Protein AF-A0A3D4PH07-F1 (afdb_monomer_lite)

Secondary structure (DSSP, 8-state):
-----------------------GGGGG--S--HHHHHHHHHHHHHHHHHH--TTS--S-TT-HHHHHHHHHHHHHTT--TTSHHHHHHHHHHHTTB-TTS-BS-TT-S-HHHHHHHHHHHHHHH-SSSTTHHHHHHHHHHHHTTSSSGGGT--TTSTTTT-B--SSSS--BHHHHHHHHHHHHHTT--TTSHHHHHHHHHHHTTS-PPP-

Sequence (211 aa):
MKTMFLCAMSLALASSLNFQSVSAADKYRVGPDADQIKSTRQAGIDYLIKSQNADGSWSNPKILGISALVTTSLLENGLSPENPTVDKALNYLTQFKQDNGGIYHPDTKHRNYETSIILMCLVEANRDGKYDELIAKAQKFLKGLQWDEDEGLKEDDPAYGGAGYGSHSRPDLSNTQFMLEALQKSGLSVDDPAFQKAITFVSRTQNLDSE

Foldseek 3Di:
DDDDDDDDDDDDDPPPDPPPPPDPVVVDPDDDDPVVVVVVLVVVLVCLLVQADPQLAHDDLQFLLRLLVSLQSNLVVPDACPPPSNVSSLVSQVVQQDPQLFGHRPPDLQRLSNRLSNLLSCLSRCPPVPCVVSNVSSLVSNLVQFADVVVVDDLPDLQWLFGDSSNPDGGDDVSRVSSVVSNVSSPNDCPPVSNVRNVSNVVSVPPDDDD

pLDDT: mean 89.21, std 16.61, range [37.88, 98.88]

Radius of gyration: 29.77 Å; chains: 1; bounding box: 51×51×126 Å

Structure (mmCIF, N/CA/C/O backbone):
data_AF-A0A3D4PH07-F1
#
_entry.id   AF-A0A3D4PH07-F1
#
loop_
_atom_site.group_PDB
_atom_site.id
_atom_site.type_symbol
_atom_site.label_atom_id
_atom_site.label_alt_id
_atom_site.label_comp_id
_atom_site.label_asym_id
_atom_site.label_entity_id
_atom_site.label_seq_id
_atom_site.pdbx_PDB_ins_code
_atom_site.Cartn_x
_atom_site.Cartn_y
_atom_site.Cartn_z
_atom_site.occupancy
_atom_site.B_iso_or_equiv
_atom_site.auth_seq_id
_atom_site.auth_comp_id
_atom_site.auth_asym_id
_atom_site.auth_atom_id
_atom_site.pdbx_PDB_model_num
ATOM 1 N N . MET A 1 1 ? 10.916 -35.400 102.279 1.00 37.88 1 MET A N 1
ATOM 2 C CA . MET A 1 1 ? 12.312 -35.366 101.790 1.00 37.88 1 MET A CA 1
ATOM 3 C C . MET A 1 1 ? 12.251 -35.259 100.271 1.00 37.88 1 MET A C 1
ATOM 5 O O . MET A 1 1 ? 11.663 -36.158 99.703 1.00 37.88 1 MET A O 1
ATOM 9 N N . LYS A 1 2 ? 12.742 -34.143 99.696 1.00 43.66 2 LYS A N 1
ATOM 10 C CA . LYS A 1 2 ? 13.204 -33.895 98.302 1.00 43.66 2 LYS A CA 1
ATOM 11 C C . LYS A 1 2 ? 12.392 -34.572 97.162 1.00 43.66 2 LYS A C 1
ATOM 13 O O . LYS A 1 2 ? 12.280 -35.783 97.112 1.00 43.66 2 LYS A O 1
ATOM 18 N N . THR A 1 3 ? 11.895 -33.887 96.132 1.00 41.19 3 THR A N 1
ATOM 19 C CA . THR A 1 3 ? 12.701 -33.171 95.124 1.00 41.19 3 THR A CA 1
ATOM 20 C C . THR A 1 3 ? 11.759 -32.440 94.150 1.00 41.19 3 THR A C 1
ATOM 22 O O . THR A 1 3 ? 10.731 -32.988 93.762 1.00 41.19 3 THR A O 1
ATOM 25 N N . MET A 1 4 ? 12.129 -31.214 93.766 1.00 47.16 4 MET A N 1
ATOM 26 C CA . MET A 1 4 ? 11.591 -30.447 92.634 1.00 47.16 4 MET A CA 1
ATOM 27 C C . MET A 1 4 ? 11.674 -31.232 91.317 1.00 47.16 4 MET A C 1
ATOM 29 O O 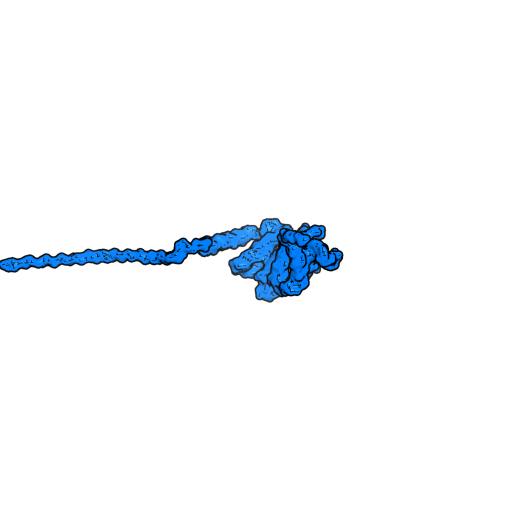. MET A 1 4 ? 12.707 -31.836 91.049 1.00 47.16 4 MET A O 1
ATOM 33 N N . PHE A 1 5 ? 10.678 -31.086 90.443 1.00 43.47 5 PHE A N 1
ATOM 34 C CA . PHE A 1 5 ? 10.895 -31.153 88.995 1.00 43.47 5 PHE A CA 1
ATOM 35 C C . PHE A 1 5 ? 10.138 -30.010 88.315 1.00 43.47 5 PHE A C 1
ATOM 37 O O . PHE A 1 5 ? 8.916 -30.013 88.202 1.00 43.47 5 PHE A O 1
ATOM 44 N N . LEU A 1 6 ? 10.911 -29.003 87.908 1.00 44.88 6 LEU A N 1
ATOM 45 C CA . LEU A 1 6 ? 10.525 -27.958 86.969 1.00 44.88 6 LEU A CA 1
ATOM 46 C C . LEU A 1 6 ? 10.527 -28.596 85.572 1.00 44.88 6 LEU A C 1
ATOM 48 O O . LEU A 1 6 ? 11.572 -29.061 85.122 1.00 44.88 6 LEU A O 1
ATOM 52 N N . CYS A 1 7 ? 9.387 -28.626 84.885 1.00 41.09 7 CYS A N 1
ATOM 53 C CA . CYS A 1 7 ? 9.333 -28.970 83.466 1.00 41.09 7 CYS A CA 1
ATOM 54 C C . CYS A 1 7 ? 9.164 -27.662 82.686 1.00 41.09 7 CYS A C 1
ATOM 56 O O . CYS A 1 7 ? 8.088 -27.069 82.671 1.00 41.09 7 CYS A O 1
ATOM 58 N N . ALA A 1 8 ? 10.265 -27.159 82.126 1.00 44.16 8 ALA A N 1
ATOM 59 C CA . ALA A 1 8 ? 10.263 -25.985 81.267 1.00 44.16 8 ALA A CA 1
ATOM 60 C C . ALA A 1 8 ? 9.665 -26.367 79.906 1.00 44.16 8 ALA A C 1
ATOM 62 O O . ALA A 1 8 ? 10.217 -27.195 79.186 1.00 44.16 8 ALA A O 1
ATOM 63 N N . MET A 1 9 ? 8.522 -25.774 79.571 1.00 45.09 9 MET A N 1
ATOM 64 C CA . MET A 1 9 ? 7.864 -25.941 78.280 1.00 45.09 9 MET A CA 1
ATOM 65 C C . MET A 1 9 ? 8.401 -24.861 77.333 1.00 45.09 9 MET A C 1
ATOM 67 O O . MET A 1 9 ? 7.987 -23.705 77.384 1.00 45.09 9 MET A O 1
ATOM 71 N N . SER A 1 10 ? 9.390 -25.217 76.516 1.00 46.03 10 SER A N 1
ATOM 72 C CA . SER A 1 10 ? 9.969 -24.337 75.500 1.00 46.03 10 SER A CA 1
ATOM 73 C C . SER A 1 10 ? 8.979 -24.181 74.341 1.00 46.03 10 SER A C 1
ATOM 75 O O . SER A 1 10 ? 8.780 -25.109 73.559 1.00 46.03 10 SER A O 1
ATOM 77 N N . LEU A 1 11 ? 8.348 -23.012 74.219 1.00 45.56 11 LEU A N 1
ATOM 78 C CA . LEU A 1 11 ? 7.569 -22.640 73.037 1.00 45.56 11 LEU A CA 1
ATOM 79 C C . LEU A 1 11 ? 8.550 -22.265 71.912 1.00 45.56 11 LEU A C 1
ATOM 81 O O . LEU A 1 11 ? 9.132 -21.182 71.922 1.00 45.56 11 LEU A O 1
ATOM 85 N N . ALA A 1 12 ? 8.774 -23.167 70.958 1.00 49.16 12 ALA A N 1
ATOM 86 C CA . ALA A 1 12 ? 9.527 -22.852 69.749 1.00 49.16 12 ALA A CA 1
ATOM 87 C C . ALA A 1 12 ? 8.607 -22.109 68.765 1.00 49.16 12 ALA A C 1
ATOM 89 O O . ALA A 1 12 ? 7.722 -22.705 68.153 1.00 49.16 12 ALA A O 1
ATOM 90 N N . LEU A 1 13 ? 8.804 -20.794 68.630 1.00 49.44 13 LEU A N 1
ATOM 91 C CA . LEU A 1 13 ? 8.206 -19.989 67.567 1.00 49.44 13 LEU A CA 1
ATOM 92 C C . LEU A 1 13 ? 8.859 -20.400 66.236 1.00 49.44 13 LEU A C 1
ATOM 94 O O . LEU A 1 13 ? 9.990 -20.012 65.949 1.00 49.44 13 LEU A O 1
ATOM 98 N N . ALA A 1 14 ? 8.172 -21.211 65.434 1.00 49.94 14 ALA A N 1
ATOM 99 C CA . ALA A 1 14 ? 8.593 -21.497 64.068 1.00 49.94 14 ALA A CA 1
ATOM 100 C C . ALA A 1 14 ? 8.238 -20.293 63.183 1.00 49.94 14 ALA A C 1
ATOM 102 O O . ALA A 1 14 ? 7.126 -20.174 62.673 1.00 49.94 14 ALA A O 1
ATOM 103 N N . SER A 1 15 ? 9.180 -19.367 63.026 1.00 52.34 15 SER A N 1
ATOM 104 C CA . SER A 1 15 ? 9.137 -18.345 61.986 1.00 52.34 15 SER A CA 1
ATOM 105 C C . SER A 1 15 ? 9.280 -19.030 60.626 1.00 52.34 15 SER A C 1
ATOM 107 O O . SER A 1 15 ? 10.374 -19.396 60.200 1.00 52.34 15 SER A O 1
ATOM 109 N N . SER A 1 16 ? 8.157 -19.232 59.938 1.00 52.09 16 SER A N 1
ATOM 110 C CA . SER A 1 16 ? 8.137 -19.681 58.549 1.00 52.09 16 SER A CA 1
ATOM 111 C C . SER A 1 16 ? 8.736 -18.589 57.661 1.00 52.09 16 SER A C 1
ATOM 113 O O . SER A 1 16 ? 8.051 -17.656 57.237 1.00 52.09 16 SER A O 1
ATOM 115 N N . LEU A 1 17 ? 10.040 -18.689 57.410 1.00 50.78 17 LEU A N 1
ATOM 116 C CA . LEU A 1 17 ? 10.724 -17.971 56.343 1.00 50.78 17 LEU A CA 1
ATOM 117 C C . LEU A 1 17 ? 10.111 -18.417 55.012 1.00 50.78 17 LEU A C 1
ATOM 119 O O . LEU A 1 17 ? 10.411 -19.498 54.509 1.00 50.78 17 LEU A O 1
ATOM 123 N N . ASN A 1 18 ? 9.241 -17.578 54.449 1.00 51.50 18 ASN A N 1
ATOM 124 C CA . ASN A 1 18 ? 8.835 -17.678 53.054 1.00 51.50 18 ASN A CA 1
ATOM 125 C C . ASN A 1 18 ? 10.058 -17.373 52.184 1.00 51.50 18 ASN A C 1
ATOM 127 O O . ASN A 1 18 ? 10.310 -16.225 51.821 1.00 51.50 18 ASN A O 1
ATOM 131 N N . PHE A 1 19 ? 10.834 -18.406 51.864 1.00 52.69 19 PHE A N 1
ATOM 132 C CA . PHE A 1 19 ? 11.774 -18.345 50.757 1.00 52.69 19 PHE A CA 1
ATOM 133 C C . PHE A 1 19 ? 10.954 -18.269 49.470 1.00 52.69 19 PHE A C 1
ATOM 135 O O . PHE A 1 19 ? 10.533 -19.286 48.923 1.00 52.69 19 PHE A O 1
ATOM 142 N N . GLN A 1 20 ? 10.708 -17.049 48.989 1.00 54.25 20 GLN A N 1
ATOM 143 C CA . GLN A 1 20 ? 10.378 -16.860 47.585 1.00 54.25 20 GLN A CA 1
ATOM 144 C C . GLN A 1 20 ? 11.586 -17.348 46.788 1.00 54.25 20 GLN A C 1
ATOM 146 O O . GLN A 1 20 ? 12.653 -16.734 46.799 1.00 54.25 20 GLN A O 1
ATOM 151 N N . SER A 1 21 ? 11.437 -18.503 46.149 1.00 54.97 21 SER A N 1
ATOM 152 C CA . SER A 1 21 ? 12.388 -18.997 45.169 1.00 54.97 21 SER A CA 1
ATOM 153 C C . SER A 1 21 ? 12.397 -18.022 43.996 1.00 54.97 21 SER A C 1
ATOM 155 O O . SER A 1 21 ? 11.565 -18.124 43.096 1.00 54.97 21 SER A O 1
ATOM 157 N N . VAL A 1 22 ? 13.318 -17.059 44.020 1.00 53.75 22 VAL A N 1
ATOM 158 C CA . VAL A 1 22 ? 13.700 -16.314 42.821 1.00 53.75 22 VAL A CA 1
ATOM 159 C C . VAL A 1 22 ? 14.267 -17.350 41.862 1.00 53.75 22 VAL A C 1
ATOM 161 O O . VAL A 1 22 ? 15.339 -17.915 42.097 1.00 53.75 22 VAL A O 1
ATOM 164 N N . SER A 1 23 ? 13.496 -17.672 40.828 1.00 59.94 23 SER A N 1
ATOM 165 C CA . SER A 1 23 ? 13.949 -18.550 39.761 1.00 59.94 23 SER A CA 1
ATOM 166 C C . SER A 1 23 ? 15.205 -17.943 39.142 1.00 59.94 23 SER A C 1
ATOM 168 O O . SER A 1 23 ? 15.247 -16.754 38.830 1.00 59.94 23 SER A O 1
ATOM 170 N N . ALA A 1 24 ? 16.234 -18.761 38.916 1.00 55.03 24 ALA A N 1
ATOM 171 C CA . ALA A 1 24 ? 17.444 -18.345 38.208 1.00 55.03 24 ALA A CA 1
ATOM 172 C C . ALA A 1 24 ? 17.161 -17.800 36.786 1.00 55.03 24 ALA A C 1
ATOM 174 O O . ALA A 1 24 ? 18.042 -17.182 36.189 1.00 55.03 24 ALA A O 1
ATOM 175 N N . ALA A 1 25 ? 15.938 -17.986 36.268 1.00 55.56 25 ALA A N 1
ATOM 176 C CA . ALA A 1 25 ? 15.464 -17.424 35.006 1.00 55.56 25 ALA A CA 1
ATOM 177 C C . ALA A 1 25 ? 15.346 -15.885 35.009 1.00 55.56 25 ALA A C 1
ATOM 179 O O . ALA A 1 25 ? 15.526 -15.270 33.960 1.00 55.56 25 ALA A O 1
ATOM 180 N N . ASP A 1 26 ? 15.127 -15.242 36.163 1.00 57.19 26 ASP A N 1
ATOM 181 C CA . ASP A 1 26 ? 14.949 -13.780 36.227 1.00 57.19 26 ASP A CA 1
ATOM 182 C C . ASP A 1 26 ? 16.262 -12.998 36.060 1.00 57.19 26 ASP A C 1
ATOM 184 O O . ASP A 1 26 ? 16.254 -11.818 35.711 1.00 57.19 26 ASP A O 1
ATOM 188 N N . LYS A 1 27 ? 17.420 -13.647 36.251 1.00 56.31 27 LYS A N 1
ATOM 189 C CA . LYS A 1 27 ? 18.736 -12.995 36.126 1.00 56.31 27 LYS A CA 1
ATOM 190 C C . LYS A 1 27 ? 19.155 -12.683 34.686 1.00 56.31 27 LYS A C 1
ATOM 192 O O . LYS A 1 27 ? 20.114 -11.939 34.502 1.00 56.31 27 LYS A O 1
ATOM 197 N N . TYR A 1 28 ? 18.455 -13.223 33.687 1.00 63.53 28 TYR A N 1
ATOM 198 C CA . TYR A 1 28 ? 18.818 -13.097 32.271 1.00 63.53 28 TYR A CA 1
ATOM 199 C C . TYR A 1 28 ? 17.637 -12.710 31.381 1.00 63.53 28 TYR A C 1
ATOM 201 O O . TYR A 1 28 ? 17.582 -13.094 30.212 1.00 63.53 28 TYR A O 1
ATOM 209 N N . ARG A 1 29 ? 16.677 -11.942 31.907 1.00 66.62 29 ARG A N 1
ATOM 210 C CA . ARG A 1 29 ? 15.609 -11.402 31.068 1.00 66.62 29 ARG A CA 1
ATOM 211 C C . ARG A 1 29 ? 16.183 -10.335 30.123 1.00 66.62 29 ARG A C 1
ATOM 213 O O . ARG A 1 29 ? 16.371 -9.185 30.508 1.00 66.62 29 ARG A O 1
ATOM 220 N N . VAL A 1 30 ? 16.480 -10.730 28.886 1.00 81.81 30 VAL A N 1
ATOM 221 C CA . VAL A 1 30 ? 16.874 -9.820 27.802 1.00 81.81 30 VAL A CA 1
ATOM 222 C C . VAL A 1 30 ? 15.606 -9.293 27.128 1.00 81.81 30 VAL A C 1
ATOM 224 O O . VAL A 1 30 ? 14.790 -10.074 26.644 1.00 81.81 30 VAL A O 1
ATOM 227 N N . GLY A 1 31 ? 15.444 -7.970 27.092 1.00 82.12 31 GLY A N 1
ATOM 228 C CA . GLY A 1 31 ? 14.321 -7.294 26.435 1.00 82.12 31 GLY A CA 1
ATOM 229 C C . GLY A 1 31 ? 13.282 -6.694 27.397 1.00 82.12 31 GLY A C 1
ATOM 230 O O . GLY A 1 31 ? 13.309 -6.969 28.600 1.00 82.12 31 GLY A O 1
ATOM 231 N N . PRO A 1 32 ? 12.384 -5.834 26.880 1.00 86.50 32 PRO A N 1
ATOM 232 C CA . PRO A 1 32 ? 11.428 -5.093 27.698 1.00 86.50 32 PRO A CA 1
ATOM 233 C C . PRO A 1 32 ? 10.425 -6.002 28.414 1.00 86.50 32 PRO A C 1
ATOM 235 O O . PRO A 1 32 ? 10.196 -7.149 28.014 1.00 86.50 32 PRO A O 1
ATOM 238 N N . ASP A 1 33 ? 9.827 -5.481 29.490 1.00 91.81 33 ASP A N 1
ATOM 239 C CA . ASP A 1 33 ? 8.783 -6.194 30.220 1.00 91.81 33 ASP A CA 1
ATOM 240 C C . ASP A 1 33 ? 7.548 -6.482 29.330 1.00 91.81 33 ASP A C 1
ATOM 242 O O . ASP A 1 33 ? 7.170 -5.649 28.513 1.00 91.81 33 ASP A O 1
ATOM 246 N N . ALA A 1 34 ? 6.922 -7.659 29.446 1.00 91.75 34 ALA A N 1
ATOM 247 C CA . ALA A 1 34 ? 5.877 -8.089 28.513 1.00 91.75 34 ALA A CA 1
ATOM 248 C C . ALA A 1 34 ? 4.563 -7.341 28.772 1.00 91.75 34 ALA A C 1
ATOM 250 O O . ALA A 1 34 ? 3.887 -6.925 27.826 1.00 91.75 34 ALA A O 1
ATOM 251 N N . ASP A 1 35 ? 4.246 -7.101 30.045 1.00 93.94 35 ASP A N 1
ATOM 252 C CA . ASP A 1 35 ? 3.104 -6.283 30.443 1.00 93.94 35 ASP A CA 1
ATOM 253 C C . ASP A 1 35 ? 3.359 -4.810 30.105 1.00 93.94 35 ASP A C 1
ATOM 255 O O . ASP A 1 35 ? 2.453 -4.100 29.652 1.00 93.94 35 ASP A O 1
ATOM 259 N N . GLN A 1 36 ? 4.612 -4.357 30.207 1.00 94.50 36 GLN A N 1
ATOM 260 C CA . GLN A 1 36 ? 5.014 -3.039 29.718 1.00 94.50 36 GLN A CA 1
ATOM 261 C C . GLN A 1 36 ? 4.821 -2.899 28.199 1.00 94.50 36 GLN A C 1
ATOM 263 O O . GLN A 1 36 ? 4.235 -1.915 27.756 1.00 94.50 36 GLN A O 1
ATOM 268 N N . ILE A 1 37 ? 5.235 -3.879 27.387 1.00 95.00 37 ILE A N 1
ATOM 269 C CA . ILE A 1 37 ? 4.996 -3.867 25.930 1.00 95.00 37 ILE A CA 1
ATOM 270 C C . ILE A 1 37 ? 3.495 -3.798 25.641 1.00 95.00 37 ILE A C 1
ATOM 272 O O . ILE A 1 37 ? 3.059 -2.992 24.817 1.00 95.00 37 ILE A O 1
ATOM 276 N N . LYS A 1 38 ? 2.694 -4.623 26.324 1.00 95.44 38 LYS A N 1
ATOM 277 C CA . LYS A 1 38 ? 1.241 -4.670 26.133 1.00 95.44 38 LYS A CA 1
ATOM 278 C C . LYS A 1 38 ? 0.581 -3.337 26.482 1.00 95.44 38 LYS A C 1
ATOM 280 O O . LYS A 1 38 ? -0.228 -2.841 25.701 1.00 95.44 38 LYS A O 1
ATOM 285 N N . SER A 1 39 ? 0.932 -2.745 27.622 1.00 96.81 39 SER A N 1
ATOM 286 C CA . SER A 1 39 ? 0.371 -1.461 28.058 1.00 96.81 39 SER A CA 1
ATOM 287 C C . SER A 1 39 ? 0.794 -0.302 27.152 1.00 96.81 39 SER A C 1
ATOM 289 O O . SER A 1 39 ? -0.049 0.507 26.769 1.00 96.81 39 SER A O 1
ATOM 291 N N . THR A 1 40 ? 2.059 -0.253 26.722 1.00 97.19 40 THR A N 1
ATOM 292 C CA . THR A 1 40 ? 2.541 0.765 25.776 1.00 97.19 40 THR A CA 1
ATOM 293 C C . THR A 1 40 ? 1.873 0.631 24.407 1.00 97.19 40 THR A C 1
ATOM 295 O O . THR A 1 40 ? 1.459 1.635 23.829 1.00 97.19 40 THR A O 1
ATOM 298 N N . ARG A 1 41 ? 1.698 -0.596 23.904 1.00 97.56 41 ARG A N 1
ATOM 299 C CA . ARG A 1 41 ? 0.946 -0.861 22.669 1.00 97.56 41 ARG A CA 1
ATOM 300 C C . ARG A 1 41 ? -0.498 -0.382 22.783 1.00 97.56 41 ARG A C 1
ATOM 302 O O . ARG A 1 41 ? -0.970 0.306 21.883 1.00 97.56 41 ARG A O 1
ATOM 309 N N . GLN A 1 42 ? -1.178 -0.695 23.887 1.00 98.31 42 GLN A N 1
ATOM 310 C CA . GLN A 1 42 ? -2.556 -0.253 24.101 1.00 98.31 42 GLN A CA 1
ATOM 311 C C . GLN A 1 42 ? -2.663 1.275 24.129 1.00 98.31 42 GLN A C 1
ATOM 313 O O . GLN A 1 42 ? -3.545 1.834 23.487 1.00 98.31 42 GLN A O 1
ATOM 318 N N . ALA A 1 43 ? -1.732 1.962 24.795 1.00 98.50 43 ALA A N 1
ATOM 319 C CA . ALA A 1 43 ? -1.695 3.422 24.791 1.00 98.50 43 ALA A CA 1
ATOM 320 C C . ALA A 1 43 ? -1.516 3.999 23.372 1.00 98.50 43 ALA A C 1
ATOM 322 O O . ALA A 1 43 ? -2.132 5.012 23.037 1.00 98.50 43 ALA A O 1
ATOM 323 N N . GLY A 1 44 ? -0.717 3.338 22.525 1.00 98.56 44 GLY A N 1
ATOM 324 C CA . GLY A 1 44 ? -0.575 3.684 21.110 1.00 98.56 44 GLY A CA 1
ATOM 325 C C . GLY A 1 44 ? -1.877 3.513 20.325 1.00 98.56 44 GLY A C 1
ATOM 326 O O . GLY A 1 44 ? -2.296 4.440 19.636 1.00 98.56 44 GLY A O 1
ATOM 327 N N . ILE A 1 45 ? -2.555 2.372 20.477 1.00 98.69 45 ILE A N 1
ATOM 328 C CA . ILE A 1 45 ? -3.864 2.108 19.854 1.00 98.69 45 ILE A CA 1
ATOM 329 C C . ILE A 1 45 ? -4.875 3.185 20.260 1.00 98.69 45 ILE A C 1
ATOM 331 O O . ILE A 1 45 ? -5.512 3.796 19.403 1.00 98.69 45 ILE A O 1
ATOM 335 N N . ASP A 1 46 ? -4.977 3.473 21.558 1.00 98.69 46 ASP A N 1
ATOM 336 C CA . ASP A 1 46 ? -5.912 4.466 22.088 1.00 98.69 46 ASP A CA 1
ATOM 337 C C . ASP A 1 46 ? -5.631 5.868 21.534 1.00 98.69 46 ASP A C 1
ATOM 339 O O . ASP A 1 46 ? -6.561 6.625 21.248 1.00 98.69 46 ASP A O 1
ATOM 343 N N . TYR A 1 47 ? -4.355 6.230 21.379 1.00 98.69 47 TYR A N 1
ATOM 344 C CA . TYR A 1 47 ? -3.959 7.496 20.769 1.00 98.69 47 TYR A CA 1
ATOM 345 C C . TYR A 1 47 ? -4.359 7.565 19.293 1.00 98.69 47 TYR A C 1
ATOM 347 O O . TYR A 1 47 ? -4.931 8.569 18.863 1.00 98.69 47 TYR A O 1
ATOM 355 N N . LEU A 1 48 ? -4.100 6.510 18.518 1.00 98.62 48 LEU A N 1
ATOM 356 C CA . LEU A 1 48 ? -4.457 6.458 17.098 1.00 98.62 48 LEU A CA 1
ATOM 357 C C . LEU A 1 48 ? -5.974 6.563 16.909 1.00 98.62 48 LEU A C 1
ATOM 359 O O . LEU A 1 48 ? -6.427 7.368 16.100 1.00 98.62 48 LEU A O 1
ATOM 363 N N . ILE A 1 49 ? -6.766 5.863 17.725 1.00 98.69 49 ILE A N 1
ATOM 364 C CA . ILE A 1 49 ? -8.234 5.978 17.721 1.00 98.69 49 ILE A CA 1
ATOM 365 C C . ILE A 1 49 ? -8.678 7.420 17.996 1.00 98.69 49 ILE A C 1
ATOM 367 O O . ILE A 1 49 ? -9.511 7.965 17.275 1.00 98.69 49 ILE A O 1
ATOM 371 N N . LYS A 1 50 ? -8.115 8.061 19.027 1.00 98.50 50 LYS A N 1
ATOM 372 C CA . LYS A 1 50 ? -8.509 9.420 19.447 1.00 98.50 50 LYS A CA 1
ATOM 373 C C . LYS A 1 50 ? -8.051 10.524 18.495 1.00 98.50 50 LYS A C 1
ATOM 375 O O . LYS A 1 50 ? -8.620 11.610 18.528 1.00 98.50 50 LYS A O 1
ATOM 380 N N . SER A 1 51 ? -7.013 10.278 17.701 1.00 98.38 51 SER A N 1
ATOM 381 C CA . SER A 1 51 ? -6.402 11.270 16.805 1.00 98.38 51 SER A CA 1
ATOM 382 C C . SER A 1 51 ? -6.909 11.202 15.364 1.00 98.38 51 SER A C 1
ATOM 384 O O . SER A 1 51 ? -6.458 11.993 14.537 1.00 98.38 51 SER A O 1
ATOM 386 N N . GLN A 1 52 ? -7.832 10.285 15.051 1.00 98.75 52 GLN A N 1
ATOM 387 C CA . GLN A 1 52 ? -8.413 10.181 13.715 1.00 98.75 52 GLN A CA 1
ATOM 388 C C . GLN A 1 52 ? -9.186 11.458 13.352 1.00 98.75 52 GLN A C 1
ATOM 390 O O . GLN A 1 52 ? -9.990 11.973 14.134 1.00 98.75 52 GLN A O 1
ATOM 395 N N . ASN A 1 53 ? -8.977 11.948 12.134 1.00 98.50 53 ASN A N 1
ATOM 396 C CA . ASN A 1 53 ? -9.697 13.091 11.593 1.00 98.50 53 ASN A CA 1
ATOM 397 C C . ASN A 1 53 ? -11.188 12.770 11.364 1.00 98.50 53 ASN A C 1
ATOM 399 O O . ASN A 1 53 ? -11.639 11.618 11.291 1.00 98.50 53 ASN A O 1
ATOM 403 N N . ALA A 1 54 ? -11.986 13.825 11.190 1.00 97.81 54 ALA A N 1
ATOM 404 C CA . ALA A 1 54 ? -13.422 13.703 10.952 1.00 97.81 54 ALA A CA 1
ATOM 405 C C . ALA A 1 54 ? -13.774 12.965 9.645 1.00 97.81 54 ALA A C 1
ATOM 407 O O . ALA A 1 54 ? -14.854 12.385 9.570 1.00 97.81 54 ALA A O 1
ATOM 408 N N . ASP A 1 55 ? -12.875 12.927 8.664 1.00 97.50 55 ASP A N 1
ATOM 409 C CA . ASP A 1 55 ? -13.025 12.207 7.393 1.00 97.50 55 ASP A CA 1
ATOM 410 C C . ASP A 1 55 ? -12.561 10.738 7.451 1.00 97.50 55 ASP A C 1
ATOM 412 O O . ASP A 1 55 ? -12.852 9.979 6.536 1.00 97.50 55 ASP A O 1
ATOM 416 N N . GLY A 1 56 ? -11.903 10.316 8.538 1.00 98.19 56 GLY A N 1
ATOM 417 C CA . GLY A 1 56 ? -11.345 8.967 8.695 1.00 98.19 56 GLY A CA 1
ATOM 418 C C . GLY A 1 56 ? -9.837 8.867 8.459 1.00 98.19 56 GLY A C 1
ATOM 419 O O . GLY A 1 56 ? -9.258 7.811 8.709 1.00 98.19 56 GLY A O 1
ATOM 420 N N . SER A 1 57 ? -9.194 9.950 8.022 1.00 98.50 57 SER A N 1
ATOM 421 C CA . SER A 1 57 ? -7.751 10.005 7.785 1.00 98.50 57 SER A CA 1
ATOM 422 C C . SER A 1 57 ? -6.955 10.289 9.068 1.00 98.50 57 SER A C 1
ATOM 424 O O . SER A 1 57 ? -7.514 10.605 10.120 1.00 98.50 57 SER A O 1
ATOM 426 N N . TRP A 1 58 ? -5.627 10.232 8.970 1.00 98.50 58 TRP A N 1
ATOM 427 C CA . TRP A 1 58 ? -4.695 10.762 9.967 1.00 98.50 58 TRP A CA 1
ATOM 428 C C . TRP A 1 58 ? -3.756 11.791 9.341 1.00 98.50 58 TRP A C 1
ATOM 430 O O . TRP A 1 58 ? -3.312 11.636 8.204 1.00 98.50 58 TRP A O 1
ATOM 440 N N . SER A 1 59 ? -3.378 12.804 10.127 1.00 95.50 59 SER A N 1
ATOM 441 C CA . SER A 1 59 ? -2.478 13.882 9.699 1.00 95.50 59 SER A CA 1
ATOM 442 C C . SER A 1 59 ? -3.038 14.647 8.489 1.00 95.50 59 SER A C 1
ATOM 444 O O . SER A 1 59 ? -4.124 15.216 8.593 1.00 95.50 59 SER A O 1
ATOM 446 N N . ASN A 1 60 ? -2.313 14.697 7.366 1.00 93.44 60 ASN A N 1
ATOM 447 C CA . ASN A 1 60 ? -2.731 15.364 6.138 1.00 93.44 60 ASN A CA 1
ATOM 448 C C . ASN A 1 60 ? -3.575 14.418 5.259 1.00 93.44 60 ASN A C 1
ATOM 450 O O . ASN A 1 60 ? -3.015 13.452 4.733 1.00 93.44 60 ASN A O 1
ATOM 454 N N . PRO A 1 61 ? -4.861 14.728 4.996 1.00 92.56 61 PRO A N 1
ATOM 455 C CA . PRO A 1 61 ? -5.724 13.903 4.147 1.00 92.56 61 PRO A CA 1
ATOM 456 C C . PRO A 1 61 ? -5.152 13.669 2.738 1.00 92.56 61 PRO A C 1
ATOM 458 O O . PRO A 1 61 ? -5.357 12.616 2.143 1.00 92.56 61 PRO A O 1
ATOM 461 N N . LYS A 1 62 ? -4.346 14.593 2.202 1.00 91.88 62 LYS A N 1
ATOM 462 C CA . LYS A 1 62 ? -3.753 14.433 0.865 1.00 91.88 62 LYS A CA 1
ATOM 463 C C . LYS A 1 62 ? -2.628 13.395 0.784 1.00 91.88 62 LYS A C 1
ATOM 465 O O . LYS A 1 62 ? -2.173 13.104 -0.315 1.00 91.88 62 LYS A O 1
ATOM 470 N N . ILE A 1 63 ? -2.155 12.866 1.917 1.00 92.62 63 ILE A N 1
ATOM 471 C CA . ILE A 1 63 ? -1.067 11.880 1.985 1.00 92.62 63 ILE A CA 1
ATOM 472 C C . ILE A 1 63 ? -1.642 10.562 2.507 1.00 92.62 63 ILE A C 1
ATOM 474 O O . ILE A 1 63 ? -1.606 10.267 3.705 1.00 92.62 63 ILE A O 1
ATOM 478 N N . LEU A 1 64 ? -2.183 9.752 1.596 1.00 97.50 64 LEU A N 1
ATOM 479 C CA . LEU A 1 64 ? -2.944 8.553 1.966 1.00 97.50 64 LEU A CA 1
ATOM 480 C C . LEU A 1 64 ? -2.099 7.494 2.678 1.00 97.50 64 LEU A C 1
ATOM 482 O O . LEU A 1 64 ? -2.610 6.796 3.555 1.00 97.50 64 LEU A O 1
ATOM 486 N N . GLY A 1 65 ? -0.804 7.412 2.353 1.00 96.50 65 GLY A N 1
ATOM 487 C CA . GLY A 1 65 ? 0.116 6.433 2.936 1.00 96.50 65 GLY A CA 1
ATOM 488 C C . GLY A 1 65 ? 0.150 6.462 4.468 1.00 96.50 65 GLY A C 1
ATOM 489 O O . GLY A 1 65 ? 0.200 5.408 5.090 1.00 96.50 65 GLY A O 1
ATOM 490 N N . ILE A 1 66 ? 0.023 7.641 5.094 1.00 97.44 66 ILE A N 1
ATOM 491 C CA . ILE A 1 66 ? -0.017 7.753 6.563 1.00 97.44 66 ILE A CA 1
ATOM 492 C C . ILE A 1 66 ? -1.261 7.056 7.116 1.00 97.44 66 ILE A C 1
ATOM 494 O O . ILE A 1 66 ? -1.168 6.252 8.041 1.00 97.44 66 ILE A O 1
ATOM 498 N N . SER A 1 67 ? -2.424 7.342 6.532 1.00 98.50 67 SER A N 1
ATOM 499 C CA . SER A 1 67 ? -3.689 6.764 6.990 1.00 98.50 67 SER A CA 1
ATOM 500 C C . SER A 1 67 ? -3.716 5.253 6.777 1.00 98.50 67 SER A C 1
ATOM 502 O O . SER A 1 67 ? -4.181 4.518 7.644 1.00 98.50 67 SER A O 1
ATOM 504 N N . ALA A 1 68 ? -3.158 4.778 5.664 1.00 98.62 68 ALA A N 1
ATOM 505 C CA . ALA A 1 68 ? -3.032 3.355 5.388 1.00 98.62 68 ALA A CA 1
ATOM 506 C C . ALA A 1 68 ? -2.094 2.648 6.381 1.00 98.62 68 ALA A C 1
ATOM 508 O O . ALA A 1 68 ? -2.502 1.643 6.951 1.00 98.62 68 ALA A O 1
ATOM 509 N N . LEU A 1 69 ? -0.916 3.208 6.692 1.00 98.38 69 LEU A N 1
ATOM 510 C CA . LEU A 1 69 ? -0.004 2.654 7.709 1.00 98.38 69 LEU A CA 1
ATOM 511 C C . LEU A 1 69 ? -0.653 2.562 9.094 1.00 98.38 69 LEU A C 1
ATOM 513 O O . LEU A 1 69 ? -0.515 1.548 9.782 1.00 98.38 69 LEU A O 1
ATOM 517 N N . VAL A 1 70 ? -1.368 3.613 9.506 1.00 98.62 70 VAL A N 1
ATOM 518 C CA . VAL A 1 70 ? -2.087 3.617 10.786 1.00 98.62 70 VAL A CA 1
ATOM 519 C C . VAL A 1 70 ? -3.178 2.549 10.793 1.00 98.62 70 VAL A C 1
ATOM 521 O O . VAL A 1 70 ? -3.286 1.794 11.756 1.00 98.62 70 VAL A O 1
ATOM 524 N N . THR A 1 71 ? -3.948 2.442 9.710 1.00 98.88 71 THR A N 1
ATOM 525 C CA . THR A 1 71 ? -5.024 1.450 9.586 1.00 98.88 71 THR A CA 1
ATOM 526 C C . THR A 1 71 ? -4.476 0.024 9.642 1.00 98.88 71 THR A C 1
ATOM 528 O O . THR A 1 71 ? -4.972 -0.770 10.440 1.00 98.88 71 THR A O 1
ATOM 531 N N . THR A 1 72 ? -3.412 -0.283 8.889 1.00 98.69 72 THR A N 1
ATOM 532 C CA . THR A 1 72 ? -2.717 -1.581 8.958 1.00 98.69 72 THR A CA 1
ATOM 533 C C . THR A 1 72 ? -2.241 -1.871 10.377 1.00 98.69 72 THR A C 1
ATOM 535 O O . THR A 1 72 ? -2.510 -2.943 10.905 1.00 98.69 72 THR A O 1
ATOM 538 N N . SER A 1 73 ? -1.620 -0.892 11.045 1.00 98.44 73 SER A N 1
ATOM 539 C CA . SER A 1 73 ? -1.141 -1.065 12.422 1.00 98.44 73 SER A CA 1
ATOM 540 C C . SER A 1 73 ? -2.279 -1.400 13.390 1.00 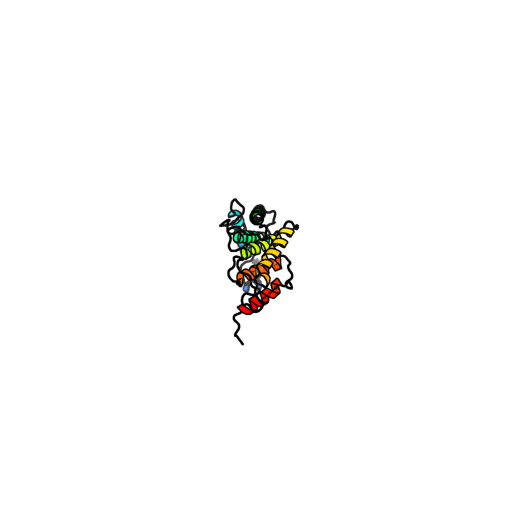98.44 73 SER A C 1
ATOM 542 O O . SER A 1 73 ? -2.110 -2.227 14.281 1.00 98.44 73 SER A O 1
ATOM 544 N N . LEU A 1 74 ? -3.449 -0.775 13.243 1.00 98.81 74 LEU A N 1
ATOM 545 C CA . LEU A 1 74 ? -4.616 -1.078 14.074 1.00 98.81 74 LEU A CA 1
ATOM 546 C C . LEU A 1 74 ? -5.141 -2.499 13.823 1.00 98.81 74 LEU A C 1
ATOM 548 O O . LEU A 1 74 ? -5.422 -3.217 14.786 1.00 98.81 74 LEU A O 1
ATOM 552 N N . LEU A 1 75 ? -5.235 -2.908 12.556 1.00 98.62 75 LEU A N 1
ATOM 553 C CA . LEU A 1 75 ? -5.662 -4.254 12.165 1.00 98.62 75 LEU A CA 1
ATOM 554 C C . LEU A 1 75 ? -4.711 -5.334 12.708 1.00 98.62 75 LEU A C 1
ATOM 556 O O . LEU A 1 75 ? -5.159 -6.243 13.408 1.00 98.62 75 LEU A O 1
ATOM 560 N N . GLU A 1 76 ? -3.400 -5.175 12.503 1.00 97.62 76 GLU A N 1
ATOM 561 C CA . GLU A 1 76 ? -2.363 -6.104 12.990 1.00 97.62 76 GLU A CA 1
ATOM 562 C C . GLU A 1 76 ? -2.331 -6.206 14.526 1.00 97.62 76 GLU A C 1
ATOM 564 O O . GLU A 1 76 ? -1.858 -7.190 15.095 1.00 97.62 76 GLU A O 1
ATOM 569 N N . ASN A 1 77 ? -2.862 -5.197 15.224 1.00 97.88 77 ASN A N 1
ATOM 570 C CA . ASN A 1 77 ? -3.002 -5.194 16.679 1.00 97.88 77 ASN A CA 1
ATOM 571 C C . ASN A 1 77 ? -4.393 -5.642 17.163 1.00 97.88 77 ASN A C 1
ATOM 573 O O . ASN A 1 77 ? -4.749 -5.433 18.325 1.00 97.88 77 ASN A O 1
ATOM 577 N N . GLY A 1 78 ? -5.152 -6.323 16.302 1.00 97.06 78 GLY A N 1
ATOM 578 C CA . GLY A 1 78 ? -6.348 -7.079 16.667 1.00 97.06 78 GLY A CA 1
ATOM 579 C C . GLY A 1 78 ? -7.662 -6.315 16.542 1.00 97.06 78 GLY A C 1
ATOM 580 O O . GLY A 1 78 ? -8.705 -6.861 16.909 1.00 97.06 78 GLY A O 1
ATOM 581 N N . LEU A 1 79 ? -7.661 -5.082 16.024 1.00 98.44 79 LEU A N 1
ATOM 582 C CA . LEU A 1 79 ? -8.920 -4.418 15.697 1.00 98.44 79 LEU A CA 1
ATOM 583 C C . LEU A 1 79 ? -9.551 -5.087 14.471 1.00 98.44 79 LEU A C 1
ATOM 585 O O . LEU A 1 79 ? -8.879 -5.480 13.522 1.00 98.44 79 LEU A O 1
ATOM 589 N N . SER A 1 80 ? -10.873 -5.236 14.507 1.00 98.06 80 SER A N 1
ATOM 590 C CA . SER A 1 80 ? -11.632 -5.775 13.378 1.00 98.06 80 SER A CA 1
ATOM 591 C C . SER A 1 80 ? -11.781 -4.731 12.263 1.00 98.06 80 SER A C 1
ATOM 593 O O . SER A 1 80 ? -11.876 -3.547 12.594 1.00 98.06 80 SER A O 1
ATOM 595 N N . PRO A 1 81 ? -11.902 -5.130 10.983 1.00 98.25 81 PRO A N 1
ATOM 596 C CA . PRO A 1 81 ? -12.314 -4.234 9.901 1.00 98.25 81 PRO A CA 1
ATOM 597 C C . PRO A 1 81 ? -13.621 -3.481 10.190 1.00 98.25 81 PRO A C 1
ATOM 599 O O . PRO A 1 81 ? -13.779 -2.352 9.749 1.00 98.25 81 PRO A O 1
ATOM 602 N N . GLU A 1 82 ? -14.521 -4.068 10.986 1.00 97.75 82 GLU A N 1
ATOM 603 C CA . GLU A 1 82 ? -15.799 -3.477 11.411 1.00 97.75 82 GLU A CA 1
ATOM 604 C C . GLU A 1 82 ? -15.668 -2.556 12.635 1.00 97.75 82 GLU A C 1
ATOM 606 O O . GLU A 1 82 ? -16.653 -1.962 13.079 1.00 97.75 82 GLU A O 1
ATOM 611 N N . ASN A 1 83 ? -14.475 -2.435 13.230 1.00 98.44 83 ASN A N 1
ATOM 612 C CA . ASN A 1 83 ? -14.249 -1.437 14.270 1.00 98.44 83 ASN A CA 1
ATOM 613 C C . ASN A 1 83 ? -14.520 -0.040 13.678 1.00 98.44 83 ASN A C 1
ATOM 615 O O . ASN A 1 83 ? -13.954 0.265 12.631 1.00 98.44 83 ASN A O 1
ATOM 619 N N . PRO A 1 84 ? -15.302 0.841 14.334 1.00 98.62 84 PRO A N 1
ATOM 620 C CA . PRO A 1 84 ? -15.706 2.118 13.739 1.00 98.62 84 PRO A CA 1
ATOM 621 C C . PRO A 1 84 ? -14.552 3.002 13.250 1.00 98.62 84 PRO A C 1
ATOM 623 O O . PRO A 1 84 ? -14.692 3.687 12.241 1.00 98.62 84 PRO A O 1
ATOM 626 N N . THR A 1 85 ? -13.405 2.990 13.938 1.00 98.81 85 THR A N 1
ATOM 627 C CA . THR A 1 85 ? -12.210 3.735 13.512 1.00 98.81 85 THR A CA 1
ATOM 628 C C . THR A 1 85 ? -11.605 3.131 12.248 1.00 98.81 85 THR A C 1
ATOM 630 O O . THR A 1 85 ? -11.260 3.865 11.321 1.00 98.81 85 THR A O 1
ATOM 633 N N . VAL A 1 86 ? -11.494 1.802 12.194 1.00 98.81 86 VAL A N 1
ATOM 634 C CA . VAL A 1 86 ? -10.911 1.071 11.060 1.00 98.81 86 VAL A CA 1
ATOM 635 C C . VAL A 1 86 ? -11.830 1.133 9.842 1.00 98.81 86 VAL A C 1
ATOM 637 O O . VAL A 1 86 ? -11.373 1.521 8.770 1.00 98.81 86 VAL A O 1
ATOM 640 N N . ASP A 1 87 ? -13.123 0.846 10.003 1.00 98.69 87 ASP A N 1
ATOM 641 C CA . ASP A 1 87 ? -14.114 0.898 8.921 1.00 98.69 87 ASP A CA 1
ATOM 642 C C . ASP A 1 87 ? -14.134 2.280 8.260 1.00 98.69 87 ASP A C 1
ATOM 644 O O . ASP A 1 87 ? -14.054 2.408 7.038 1.00 98.69 87 ASP A O 1
ATOM 648 N N . LYS A 1 88 ? -14.133 3.343 9.071 1.00 98.81 88 LYS A N 1
ATOM 649 C CA . LYS A 1 88 ? -14.090 4.717 8.568 1.00 98.81 88 LYS A CA 1
ATOM 650 C C . LYS A 1 88 ? -12.820 5.009 7.766 1.00 98.81 88 LYS A C 1
ATOM 652 O O . LYS A 1 88 ? -12.902 5.665 6.730 1.00 98.81 88 LYS A O 1
ATOM 657 N N . ALA A 1 89 ? -11.666 4.513 8.209 1.00 98.81 89 ALA A N 1
ATOM 658 C CA . ALA A 1 89 ? -10.411 4.678 7.484 1.00 98.81 89 ALA A CA 1
ATOM 659 C C . ALA A 1 89 ? -10.386 3.882 6.170 1.00 98.81 89 ALA A C 1
ATOM 661 O O . ALA A 1 89 ? -9.961 4.405 5.143 1.00 98.81 89 ALA A O 1
ATOM 662 N N . LEU A 1 90 ? -10.893 2.647 6.163 1.00 98.81 90 LEU A N 1
ATOM 663 C CA . LEU A 1 90 ? -11.018 1.835 4.948 1.00 98.81 90 LEU A CA 1
ATOM 664 C C . LEU A 1 90 ? -11.973 2.489 3.940 1.00 98.81 90 LEU A C 1
ATOM 666 O O . LEU A 1 90 ? -11.665 2.567 2.748 1.00 98.81 90 LEU A O 1
ATOM 670 N N . ASN A 1 91 ? -13.096 3.033 4.412 1.00 98.56 91 ASN A N 1
ATOM 671 C CA . ASN A 1 91 ? -14.024 3.800 3.583 1.00 98.56 91 ASN A CA 1
ATOM 672 C C . ASN A 1 91 ? -13.354 5.055 3.005 1.00 98.56 91 ASN A C 1
ATOM 674 O O . ASN A 1 91 ? -13.514 5.327 1.820 1.00 98.56 91 ASN A O 1
ATOM 678 N N . TYR A 1 92 ? -12.554 5.776 3.796 1.00 98.69 92 TYR A N 1
ATOM 679 C CA . TYR A 1 92 ? -11.760 6.908 3.313 1.00 98.69 92 TYR A CA 1
ATOM 680 C C . TYR A 1 92 ? -10.757 6.492 2.223 1.00 98.69 92 TYR A C 1
ATOM 682 O O . TYR A 1 92 ? -10.753 7.055 1.133 1.00 98.69 92 TYR A O 1
ATOM 690 N N . LEU A 1 93 ? -9.930 5.472 2.473 1.00 98.75 93 LEU A N 1
ATOM 691 C CA . LEU A 1 93 ? -8.874 5.039 1.546 1.00 98.75 93 LEU A CA 1
ATOM 692 C C . LEU A 1 93 ? -9.435 4.525 0.212 1.00 98.75 93 LEU A C 1
ATOM 694 O O . LEU A 1 93 ? -8.906 4.842 -0.853 1.00 98.75 93 LEU A O 1
ATOM 698 N N . THR A 1 94 ? -10.523 3.754 0.249 1.00 98.50 94 THR A N 1
ATOM 699 C CA . THR A 1 94 ? -11.112 3.139 -0.955 1.00 98.50 94 THR A CA 1
ATOM 700 C C . THR A 1 94 ? -11.810 4.137 -1.884 1.00 98.50 94 THR A C 1
ATOM 702 O O . THR A 1 94 ? -12.004 3.834 -3.065 1.00 98.50 94 THR A O 1
ATOM 705 N N . GLN A 1 95 ? -12.123 5.348 -1.408 1.00 98.19 95 GLN A N 1
ATOM 706 C CA . GLN A 1 95 ? -12.625 6.443 -2.250 1.00 98.19 95 GLN A CA 1
ATOM 707 C C . GLN A 1 95 ? -11.591 6.930 -3.272 1.00 98.19 95 GLN A C 1
ATOM 709 O O . GLN A 1 95 ? -11.969 7.490 -4.297 1.00 98.19 95 GLN A O 1
ATOM 714 N N . PHE A 1 96 ? -10.302 6.680 -3.031 1.00 98.50 96 PHE A N 1
ATOM 715 C CA . PHE A 1 96 ? -9.199 7.119 -3.889 1.00 98.50 96 PHE A CA 1
ATOM 716 C C . PHE A 1 96 ? -8.784 6.092 -4.946 1.00 98.50 96 PHE A C 1
ATOM 718 O O . PHE A 1 96 ? -7.718 6.226 -5.554 1.00 98.50 96 PHE A O 1
ATOM 725 N N . LYS A 1 97 ? -9.609 5.065 -5.184 1.00 98.50 97 LYS A N 1
ATOM 726 C CA . LYS A 1 97 ? -9.427 4.167 -6.329 1.00 98.50 97 LYS A CA 1
ATOM 727 C C . LYS A 1 97 ? -9.482 4.959 -7.638 1.00 98.50 97 LYS A C 1
ATOM 729 O O . LYS A 1 97 ? -10.272 5.890 -7.780 1.00 98.50 97 LYS A O 1
ATOM 734 N N . GLN A 1 98 ? -8.658 4.561 -8.592 1.00 98.19 98 GLN A N 1
ATOM 735 C CA . GLN A 1 98 ? -8.499 5.232 -9.877 1.00 98.19 98 GLN A CA 1
ATOM 736 C C . GLN A 1 98 ? -8.914 4.301 -11.017 1.00 98.19 98 GLN A C 1
ATOM 738 O O . GLN A 1 98 ? -8.849 3.076 -10.890 1.00 98.19 98 GLN A O 1
ATOM 743 N N . ASP A 1 99 ? -9.286 4.872 -12.163 1.00 97.75 99 ASP A N 1
ATOM 744 C CA . ASP A 1 99 ? -9.720 4.094 -13.335 1.00 97.75 99 ASP A CA 1
ATOM 745 C C . ASP A 1 99 ? -8.611 3.188 -13.897 1.00 97.75 99 ASP A C 1
ATOM 747 O O . ASP A 1 99 ? -8.886 2.144 -14.484 1.00 97.75 99 ASP A O 1
ATOM 751 N N . ASN A 1 100 ? -7.344 3.548 -13.670 1.00 96.38 100 ASN A N 1
ATOM 752 C CA . ASN A 1 100 ? -6.179 2.741 -14.046 1.00 96.38 100 ASN A CA 1
ATOM 753 C C . ASN A 1 100 ? -5.871 1.591 -13.065 1.00 96.38 100 ASN A C 1
ATOM 755 O O . ASN A 1 100 ? -4.897 0.868 -13.266 1.00 96.38 100 ASN A O 1
ATOM 759 N N . GLY A 1 101 ? -6.676 1.424 -12.013 1.00 98.19 101 GLY A N 1
ATOM 760 C CA . GLY A 1 101 ? -6.531 0.373 -11.006 1.00 98.19 101 GLY A CA 1
ATOM 761 C C . GLY A 1 101 ? -5.666 0.739 -9.798 1.00 98.19 101 GLY A C 1
ATOM 762 O O . GLY A 1 101 ? -5.664 -0.014 -8.828 1.00 98.19 101 GLY A O 1
ATOM 763 N N . GLY A 1 102 ? -4.969 1.879 -9.819 1.00 98.25 102 GLY A N 1
ATOM 764 C CA . GLY A 1 102 ? -4.221 2.374 -8.664 1.00 98.25 102 GLY A CA 1
ATOM 765 C C . GLY A 1 102 ? -5.127 2.902 -7.551 1.00 98.25 102 GLY A C 1
ATOM 766 O O . GLY A 1 102 ? -6.315 3.166 -7.760 1.00 98.25 102 GLY A O 1
ATOM 767 N N . ILE A 1 103 ? -4.556 3.085 -6.361 1.00 98.56 103 ILE A N 1
ATOM 768 C CA . ILE A 1 103 ? -5.247 3.691 -5.217 1.00 98.56 103 ILE A CA 1
ATOM 769 C C . ILE A 1 103 ? -4.327 4.757 -4.646 1.00 98.56 103 ILE A C 1
ATOM 771 O O . ILE A 1 103 ? -3.329 4.452 -3.999 1.00 98.56 103 ILE A O 1
ATOM 775 N N . TYR A 1 104 ? -4.618 6.011 -4.961 1.00 98.12 104 TYR A N 1
ATOM 776 C CA . TYR A 1 104 ? -3.745 7.130 -4.632 1.00 98.12 104 TYR A CA 1
ATOM 777 C C . TYR A 1 104 ? -4.508 8.453 -4.703 1.00 98.12 104 TYR A C 1
ATOM 779 O O . TYR A 1 104 ? -5.522 8.568 -5.397 1.00 98.12 104 TYR A O 1
ATOM 787 N N . HIS A 1 105 ? -4.016 9.479 -4.014 1.00 97.31 105 HIS A N 1
ATOM 788 C CA . HIS A 1 105 ? -4.600 10.813 -4.103 1.00 97.31 105 HIS A CA 1
ATOM 789 C C . HIS A 1 105 ? -4.347 11.406 -5.504 1.00 97.31 105 HIS A C 1
ATOM 791 O O . HIS A 1 105 ? -3.196 11.412 -5.930 1.00 97.31 105 HIS A O 1
ATOM 797 N N . PRO A 1 106 ? -5.341 11.964 -6.227 1.00 95.25 106 PRO A N 1
ATOM 798 C CA . PRO A 1 106 ? -5.158 12.443 -7.607 1.00 95.25 106 PRO A CA 1
ATOM 799 C C . PRO A 1 106 ? -3.998 13.431 -7.806 1.00 95.25 106 PRO A C 1
ATOM 801 O O . PRO A 1 106 ? -3.311 13.382 -8.822 1.00 95.25 106 PRO A O 1
ATOM 804 N N . ASP A 1 107 ? -3.746 14.284 -6.810 1.00 93.75 107 ASP A N 1
ATOM 805 C CA . ASP A 1 107 ? -2.643 15.258 -6.827 1.00 93.75 107 ASP A CA 1
ATOM 806 C C . ASP A 1 107 ? -1.264 14.664 -6.445 1.00 93.75 107 ASP A C 1
ATOM 808 O O . ASP A 1 107 ? -0.271 15.396 -6.411 1.00 93.75 107 ASP A O 1
ATOM 812 N N . THR A 1 108 ? -1.171 13.376 -6.087 1.00 93.56 108 THR A N 1
ATOM 813 C CA . THR A 1 108 ? 0.083 12.786 -5.594 1.00 93.56 108 THR A CA 1
ATOM 814 C C . THR A 1 108 ? 1.089 12.560 -6.716 1.00 93.56 108 THR A C 1
ATOM 816 O O . THR A 1 108 ? 0.752 12.199 -7.845 1.00 93.56 108 THR A O 1
ATOM 819 N N . LYS A 1 109 ? 2.371 12.676 -6.368 1.00 93.00 109 LYS A N 1
ATOM 820 C CA . LYS A 1 109 ? 3.478 12.181 -7.196 1.00 93.00 109 LYS A CA 1
ATOM 821 C C . LYS A 1 109 ? 3.950 10.794 -6.765 1.00 93.00 109 LYS A C 1
ATOM 823 O O . LYS A 1 109 ? 4.819 10.238 -7.419 1.00 93.00 109 LYS A O 1
ATOM 828 N N . HIS A 1 110 ? 3.374 10.229 -5.703 1.00 94.44 110 HIS A N 1
ATOM 829 C CA . HIS A 1 110 ? 3.836 9.012 -5.033 1.00 94.44 110 HIS A CA 1
ATOM 830 C C . HIS A 1 110 ? 2.894 7.823 -5.268 1.00 94.44 110 HIS A C 1
ATOM 832 O O . HIS A 1 110 ? 2.567 7.085 -4.342 1.00 94.44 110 HIS A O 1
ATOM 838 N N . ARG A 1 111 ? 2.441 7.636 -6.513 1.00 96.19 111 ARG A N 1
ATOM 839 C CA . ARG A 1 111 ? 1.395 6.665 -6.881 1.00 96.19 111 ARG A CA 1
ATOM 840 C C . ARG A 1 111 ? 1.765 5.219 -6.547 1.00 96.19 111 ARG A C 1
ATOM 842 O O . ARG A 1 111 ? 0.907 4.489 -6.057 1.00 96.19 111 ARG A O 1
ATOM 849 N N . ASN A 1 112 ? 3.022 4.826 -6.782 1.00 97.44 112 ASN A N 1
ATOM 850 C CA . ASN A 1 112 ? 3.522 3.502 -6.393 1.00 97.44 112 ASN A CA 1
ATOM 851 C C . ASN A 1 112 ? 3.451 3.326 -4.870 1.00 97.44 112 ASN A C 1
ATOM 853 O O . ASN A 1 112 ? 2.817 2.397 -4.380 1.00 97.44 112 ASN A O 1
ATOM 857 N N . TYR A 1 113 ? 4.050 4.262 -4.131 1.00 97.12 113 TYR A N 1
ATOM 858 C CA . TYR A 1 113 ? 4.095 4.221 -2.674 1.00 97.12 113 TYR A CA 1
ATOM 859 C C . TYR A 1 113 ? 2.692 4.144 -2.061 1.00 97.12 113 TYR A C 1
ATOM 861 O O . TYR A 1 113 ? 2.402 3.217 -1.311 1.00 97.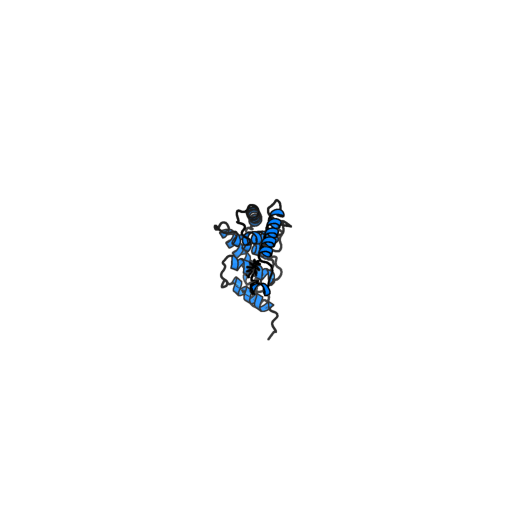12 113 TYR A O 1
ATOM 869 N N . GLU A 1 114 ? 1.797 5.070 -2.414 1.00 97.94 114 GLU A N 1
ATOM 870 C CA . GLU A 1 114 ? 0.439 5.086 -1.862 1.00 97.94 114 GLU A CA 1
ATOM 871 C C . GLU A 1 114 ? -0.332 3.811 -2.213 1.00 97.94 114 GLU A C 1
ATOM 873 O O . GLU A 1 114 ? -0.903 3.193 -1.316 1.00 97.94 114 GLU A O 1
ATOM 878 N N . THR A 1 115 ? -0.273 3.358 -3.471 1.00 98.69 115 THR A N 1
ATOM 879 C CA . THR A 1 115 ? -0.977 2.131 -3.874 1.00 98.69 115 THR A CA 1
ATOM 880 C C . THR A 1 115 ? -0.415 0.905 -3.156 1.00 98.69 115 THR A C 1
ATOM 882 O O . THR A 1 115 ? -1.190 0.065 -2.711 1.00 98.69 115 THR A O 1
ATOM 885 N N . SER A 1 116 ? 0.906 0.810 -2.985 1.00 98.75 116 SER A N 1
ATOM 886 C CA . SER A 1 116 ? 1.558 -0.307 -2.289 1.00 98.75 116 SER A CA 1
ATOM 887 C C . SER A 1 116 ? 1.140 -0.392 -0.822 1.00 98.75 116 SER A C 1
ATOM 889 O O . SER A 1 116 ? 0.708 -1.448 -0.359 1.00 98.75 116 SER A O 1
ATOM 891 N N . ILE A 1 117 ? 1.204 0.723 -0.085 1.00 98.69 117 ILE A N 1
ATOM 892 C CA . ILE A 1 117 ? 0.805 0.742 1.330 1.00 98.69 117 ILE A CA 1
ATOM 893 C C . ILE A 1 117 ? -0.691 0.435 1.479 1.00 98.69 117 ILE A C 1
ATOM 895 O O . ILE A 1 117 ? -1.081 -0.338 2.356 1.00 98.69 117 ILE A O 1
ATOM 899 N N . ILE A 1 118 ? -1.539 1.011 0.622 1.00 98.88 118 ILE A N 1
ATOM 900 C CA . ILE A 1 118 ? -2.984 0.769 0.682 1.00 98.88 118 ILE A CA 1
ATOM 901 C C . ILE A 1 118 ? -3.310 -0.679 0.317 1.00 98.88 118 ILE A C 1
ATOM 903 O O . ILE A 1 118 ? -4.149 -1.279 0.978 1.00 98.88 118 ILE A O 1
ATOM 907 N N . LEU A 1 119 ? -2.630 -1.274 -0.664 1.00 98.88 119 LEU A N 1
ATOM 908 C CA . LEU A 1 119 ? -2.801 -2.685 -1.008 1.00 98.88 119 LEU A CA 1
ATOM 909 C C . LEU A 1 119 ? -2.520 -3.591 0.198 1.00 98.88 119 LEU A C 1
ATOM 911 O O . LEU A 1 119 ? -3.337 -4.455 0.503 1.00 98.88 119 LEU A O 1
ATOM 915 N N . MET A 1 120 ? -1.427 -3.357 0.931 1.00 98.69 120 MET A N 1
ATOM 916 C CA . MET A 1 120 ? -1.131 -4.116 2.155 1.00 98.69 120 MET A CA 1
ATOM 917 C C . MET A 1 120 ? -2.210 -3.937 3.232 1.00 98.69 120 MET A C 1
ATOM 919 O O . MET A 1 120 ? -2.607 -4.910 3.866 1.00 98.69 120 MET A O 1
ATOM 923 N N . CYS A 1 121 ? -2.720 -2.715 3.408 1.00 98.81 121 CYS A N 1
ATOM 924 C CA . CYS A 1 121 ? -3.834 -2.432 4.318 1.00 98.81 121 CYS A CA 1
ATOM 925 C C . CYS A 1 121 ? -5.111 -3.190 3.923 1.00 98.81 121 CYS A C 1
ATOM 927 O O . CYS A 1 121 ? -5.762 -3.804 4.767 1.00 98.81 121 CYS A O 1
ATOM 929 N N . LEU A 1 122 ? -5.460 -3.186 2.632 1.00 98.81 122 LEU A N 1
ATOM 930 C CA . LEU A 1 122 ? -6.641 -3.885 2.132 1.00 98.81 122 LEU A CA 1
ATOM 931 C C . LEU A 1 122 ? -6.516 -5.394 2.302 1.00 98.81 122 LEU A C 1
ATOM 933 O O . LEU A 1 122 ? -7.485 -6.007 2.725 1.00 98.81 122 LEU A O 1
ATOM 937 N N . VAL A 1 123 ? -5.345 -5.977 2.029 1.00 98.56 123 VAL A N 1
ATOM 938 C CA . VAL A 1 123 ? -5.078 -7.404 2.274 1.00 98.56 123 VAL A CA 1
ATOM 939 C C . VAL A 1 123 ? -5.348 -7.761 3.733 1.00 98.56 123 VAL A C 1
ATOM 941 O O . VAL A 1 123 ? -6.091 -8.703 3.995 1.00 98.56 123 VAL A O 1
ATOM 944 N N . GLU A 1 124 ? -4.813 -6.982 4.674 1.00 98.38 124 GLU A N 1
ATOM 945 C CA . GLU A 1 124 ? -5.011 -7.220 6.108 1.00 98.38 124 GLU A CA 1
ATOM 946 C C . GLU A 1 124 ? -6.491 -7.083 6.523 1.00 98.38 124 GLU A C 1
ATOM 948 O O . GLU A 1 124 ? -6.991 -7.804 7.389 1.00 98.38 124 GLU A O 1
ATOM 953 N N . ALA A 1 125 ? -7.234 -6.182 5.876 1.00 98.50 125 ALA A N 1
ATOM 954 C CA . ALA A 1 125 ? -8.652 -5.969 6.149 1.00 98.50 125 ALA A CA 1
ATOM 955 C C . ALA A 1 125 ? -9.590 -7.001 5.489 1.00 98.50 125 ALA A C 1
ATOM 957 O O . ALA A 1 125 ? -10.752 -7.109 5.888 1.00 98.50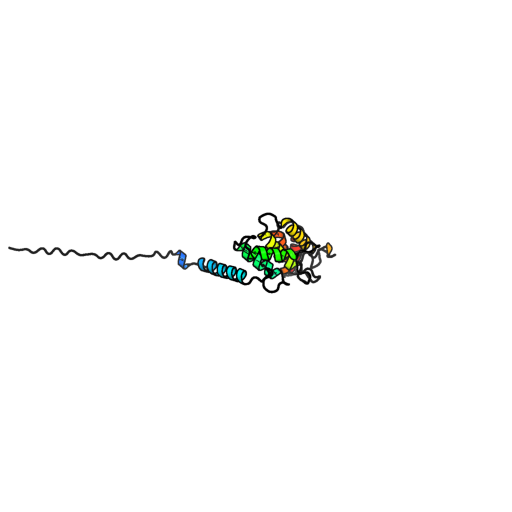 125 ALA A O 1
ATOM 958 N N . ASN A 1 126 ? -9.139 -7.729 4.465 1.00 98.00 126 ASN A N 1
ATOM 959 C CA . ASN A 1 126 ? -9.998 -8.482 3.546 1.00 98.00 126 ASN A CA 1
ATOM 960 C C . ASN A 1 126 ? -10.389 -9.878 4.066 1.00 98.00 126 ASN A C 1
ATOM 962 O O . ASN A 1 126 ? -10.032 -10.900 3.483 1.00 98.00 126 ASN A O 1
ATOM 966 N N . ARG A 1 127 ? -11.133 -9.937 5.175 1.00 93.69 127 ARG A N 1
ATOM 967 C CA . ARG A 1 127 ? -11.521 -11.208 5.821 1.00 93.69 127 ARG A CA 1
ATOM 968 C C . ARG A 1 127 ? -12.605 -11.989 5.075 1.00 93.69 127 ARG A C 1
ATOM 970 O O . ARG A 1 127 ? -12.674 -13.207 5.213 1.00 93.69 127 ARG A O 1
ATOM 977 N N . ASP A 1 128 ? -13.457 -11.298 4.329 1.00 94.25 128 ASP A N 1
ATOM 978 C CA . ASP A 1 128 ? -14.648 -11.836 3.662 1.00 94.25 128 ASP A CA 1
ATOM 979 C C . ASP A 1 128 ? -14.600 -11.710 2.128 1.00 94.25 128 ASP A C 1
ATOM 981 O O . ASP A 1 128 ? -15.589 -11.994 1.454 1.00 94.25 128 ASP A O 1
ATOM 985 N N . GLY A 1 129 ? -13.462 -11.284 1.571 1.00 97.31 129 GLY A N 1
ATOM 986 C CA . GLY A 1 129 ? -13.287 -11.069 0.132 1.00 97.31 129 GLY A CA 1
ATOM 987 C C . GLY A 1 129 ? -13.856 -9.743 -0.392 1.00 97.31 129 GLY A C 1
ATOM 988 O O . GLY A 1 129 ? -13.818 -9.495 -1.599 1.00 97.31 129 GLY A O 1
ATOM 989 N N . LYS A 1 130 ? -14.358 -8.846 0.477 1.00 97.44 130 LYS A N 1
ATOM 990 C CA . LYS A 1 130 ? -14.914 -7.531 0.092 1.00 97.44 130 LYS A CA 1
ATOM 991 C C . LYS A 1 130 ? -13.991 -6.707 -0.815 1.00 97.44 130 LYS A C 1
ATOM 993 O O . LYS A 1 130 ? -14.482 -5.925 -1.633 1.00 97.44 130 LYS A O 1
ATOM 998 N N . TYR A 1 131 ? -12.674 -6.842 -0.672 1.00 98.62 131 TYR A N 1
ATOM 999 C CA . TYR A 1 131 ? -11.674 -6.063 -1.404 1.00 98.62 131 TYR A CA 1
ATOM 1000 C C . TYR A 1 131 ? -10.982 -6.829 -2.542 1.00 98.62 131 TYR A C 1
ATOM 1002 O O . TYR A 1 131 ? -10.094 -6.251 -3.166 1.00 98.62 131 TYR A O 1
ATOM 1010 N N . ASP A 1 132 ? -11.390 -8.061 -2.873 1.00 98.62 132 ASP A N 1
ATOM 1011 C CA . ASP A 1 132 ? -10.714 -8.919 -3.868 1.00 98.62 132 ASP A CA 1
ATOM 1012 C C . ASP A 1 132 ? -10.499 -8.228 -5.221 1.00 98.62 132 ASP A C 1
ATOM 1014 O O . ASP A 1 132 ? -9.390 -8.198 -5.757 1.00 98.62 132 ASP A O 1
ATOM 1018 N N . GLU A 1 133 ? -11.550 -7.610 -5.768 1.00 98.50 133 GLU A N 1
ATOM 1019 C CA . GLU A 1 133 ? -11.464 -6.920 -7.059 1.00 98.50 133 GLU A CA 1
ATOM 1020 C C . GLU A 1 133 ? -10.502 -5.723 -6.999 1.00 98.50 133 GLU A C 1
ATOM 1022 O O . GLU A 1 133 ? -9.750 -5.462 -7.942 1.00 98.50 133 GLU A O 1
ATOM 1027 N N . LEU A 1 134 ? -10.518 -4.985 -5.888 1.00 98.62 134 LEU A N 1
ATOM 1028 C CA . LEU A 1 134 ? -9.677 -3.809 -5.704 1.00 98.62 134 LEU A CA 1
ATOM 1029 C C . LEU A 1 134 ? -8.205 -4.203 -5.514 1.00 98.62 134 LEU A C 1
ATOM 1031 O O . LEU A 1 134 ? -7.330 -3.572 -6.104 1.00 98.62 134 LEU A O 1
ATOM 1035 N N . ILE A 1 135 ? -7.946 -5.279 -4.767 1.00 98.81 135 ILE A N 1
ATOM 1036 C CA . ILE A 1 135 ? -6.623 -5.889 -4.584 1.00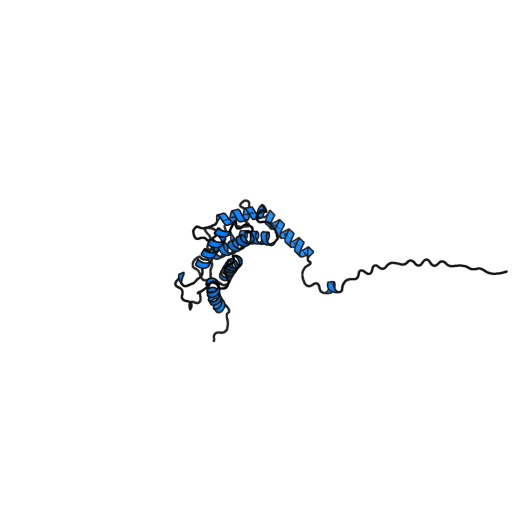 98.81 135 ILE A CA 1
ATOM 1037 C C . ILE A 1 135 ? -6.051 -6.322 -5.937 1.00 98.81 135 ILE A C 1
ATOM 1039 O O . ILE A 1 135 ? -4.943 -5.915 -6.288 1.00 98.81 135 ILE A O 1
ATOM 1043 N N . ALA A 1 136 ? -6.824 -7.054 -6.745 1.00 98.69 136 ALA A N 1
ATOM 1044 C CA . ALA A 1 136 ? -6.378 -7.520 -8.058 1.00 98.69 136 ALA A CA 1
ATOM 1045 C C . ALA A 1 136 ? -6.050 -6.360 -9.020 1.00 98.69 136 ALA A C 1
ATOM 1047 O O . ALA A 1 136 ? -5.058 -6.400 -9.755 1.00 98.69 136 ALA A O 1
ATOM 1048 N N . LYS A 1 137 ? -6.858 -5.291 -9.008 1.00 98.81 137 LYS A N 1
ATOM 1049 C CA . LYS A 1 137 ? -6.597 -4.082 -9.808 1.00 98.81 137 LYS A CA 1
ATOM 1050 C C . LYS A 1 137 ? -5.336 -3.349 -9.351 1.00 98.81 137 LYS A C 1
ATOM 1052 O O . LYS A 1 137 ? -4.531 -2.973 -10.202 1.00 98.81 137 LYS A O 1
ATOM 1057 N N . ALA A 1 138 ? -5.137 -3.208 -8.042 1.00 98.81 138 ALA A N 1
ATOM 1058 C CA . ALA A 1 138 ? -3.949 -2.577 -7.477 1.00 98.81 138 ALA A CA 1
ATOM 1059 C C . ALA A 1 138 ? -2.674 -3.379 -7.784 1.00 98.81 138 ALA A C 1
ATOM 1061 O O . ALA A 1 138 ? -1.672 -2.787 -8.182 1.00 98.81 138 ALA A O 1
ATOM 1062 N N . GLN A 1 139 ? -2.717 -4.715 -7.699 1.00 98.50 139 GLN A N 1
ATOM 1063 C CA . GLN A 1 139 ? -1.610 -5.584 -8.123 1.00 98.50 139 GLN A CA 1
ATOM 1064 C C . GLN A 1 139 ? -1.232 -5.335 -9.585 1.00 98.50 139 GLN A C 1
ATOM 1066 O O . GLN A 1 139 ? -0.062 -5.116 -9.900 1.00 98.50 139 GLN A O 1
ATOM 1071 N N . LYS A 1 140 ? -2.224 -5.330 -10.485 1.00 98.31 140 LYS A N 1
ATOM 1072 C CA . LYS A 1 140 ? -1.992 -5.072 -11.911 1.00 98.31 140 LYS A CA 1
ATOM 1073 C C . LYS A 1 140 ? -1.399 -3.682 -12.147 1.00 98.31 140 LYS A C 1
ATOM 1075 O O . LYS A 1 140 ? -0.468 -3.555 -12.937 1.00 98.31 140 LYS A O 1
ATOM 1080 N N . PHE A 1 141 ? -1.921 -2.663 -11.466 1.00 98.19 141 PHE A N 1
ATOM 1081 C CA . PHE A 1 141 ? -1.409 -1.299 -11.557 1.00 98.19 141 PHE A CA 1
ATOM 1082 C C . PHE A 1 141 ? 0.059 -1.214 -11.126 1.00 98.19 141 PHE A C 1
ATOM 1084 O O . PHE A 1 141 ? 0.866 -0.664 -11.865 1.00 98.19 141 PHE A O 1
ATOM 1091 N N . LEU A 1 142 ? 0.414 -1.793 -9.974 1.00 97.88 142 LEU A N 1
ATOM 1092 C CA . LEU A 1 142 ? 1.784 -1.778 -9.453 1.00 97.88 142 LEU A CA 1
ATOM 1093 C C . LEU A 1 142 ? 2.774 -2.462 -10.396 1.00 97.88 142 LEU A C 1
ATOM 1095 O O . LEU A 1 142 ? 3.829 -1.898 -10.668 1.00 97.88 142 LEU A O 1
ATOM 1099 N N . LYS A 1 143 ? 2.415 -3.628 -10.949 1.00 96.94 143 LYS A N 1
ATOM 1100 C CA . LYS A 1 143 ? 3.245 -4.313 -11.953 1.00 96.94 143 LYS A CA 1
ATOM 1101 C C . LYS A 1 143 ? 3.505 -3.431 -13.175 1.00 96.94 143 LYS A C 1
ATOM 1103 O O . LYS A 1 143 ? 4.625 -3.388 -13.658 1.00 96.94 143 LYS A O 1
ATOM 1108 N N . GLY A 1 144 ? 2.496 -2.687 -13.626 1.00 95.38 144 GLY A N 1
ATOM 1109 C CA . GLY A 1 144 ? 2.628 -1.755 -14.747 1.00 95.38 144 GLY A CA 1
ATOM 1110 C C . GLY A 1 144 ? 3.411 -0.472 -14.444 1.00 95.38 144 GLY A C 1
ATOM 1111 O O . GLY A 1 144 ? 3.548 0.354 -15.335 1.00 95.38 144 GLY A O 1
ATOM 1112 N N . LEU A 1 145 ? 3.882 -0.254 -13.208 1.00 94.38 145 LEU A N 1
ATOM 1113 C CA . LEU A 1 145 ? 4.785 0.856 -12.868 1.00 94.38 145 LEU A CA 1
ATOM 1114 C C . LEU A 1 145 ? 6.265 0.446 -12.851 1.00 94.38 145 LEU A C 1
ATOM 1116 O O . LEU A 1 145 ? 7.128 1.290 -12.577 1.00 94.38 145 LEU A O 1
ATOM 1120 N N . GLN A 1 146 ? 6.553 -0.841 -13.045 1.00 94.88 146 GLN A N 1
ATOM 1121 C CA . GLN A 1 146 ? 7.911 -1.355 -13.046 1.00 94.88 146 GLN A CA 1
ATOM 1122 C C . GLN A 1 146 ? 8.659 -0.870 -14.291 1.00 94.88 146 GLN A C 1
ATOM 1124 O O . GLN A 1 146 ? 8.096 -0.747 -15.371 1.00 94.88 146 GLN A O 1
ATOM 1129 N N . TRP A 1 147 ? 9.941 -0.569 -14.120 1.00 95.25 147 TRP A N 1
ATOM 1130 C CA . TRP A 1 147 ? 10.805 -0.103 -15.196 1.00 95.25 147 TRP A CA 1
ATOM 1131 C C . TRP A 1 147 ? 11.263 -1.298 -16.018 1.00 95.25 147 TRP A C 1
ATOM 1133 O O . TRP A 1 147 ? 12.183 -1.996 -15.608 1.00 95.25 147 TRP A O 1
ATOM 1143 N N . ASP A 1 148 ? 10.626 -1.566 -17.151 1.00 94.75 148 ASP A N 1
ATOM 1144 C CA . ASP A 1 148 ? 10.924 -2.745 -17.962 1.00 94.75 148 ASP A CA 1
ATOM 1145 C C . ASP A 1 148 ? 10.719 -2.502 -19.472 1.00 94.75 148 ASP A C 1
ATOM 1147 O O . ASP A 1 148 ? 10.829 -1.370 -19.952 1.00 94.75 148 ASP A O 1
ATOM 1151 N N . GLU A 1 149 ? 10.494 -3.565 -20.247 1.00 94.50 149 GLU A N 1
ATOM 1152 C CA . GLU A 1 149 ? 10.285 -3.483 -21.694 1.00 94.50 149 GLU A CA 1
ATOM 1153 C C . GLU A 1 149 ? 9.082 -2.620 -22.087 1.00 94.50 149 GLU A C 1
ATOM 1155 O O . GLU A 1 149 ? 9.113 -2.013 -23.161 1.00 94.50 149 GLU A O 1
ATOM 1160 N N . ASP A 1 150 ? 8.053 -2.524 -21.239 1.00 89.69 150 ASP A N 1
ATOM 1161 C CA . ASP A 1 150 ? 6.869 -1.701 -21.512 1.00 89.69 150 ASP A CA 1
ATOM 1162 C C . ASP A 1 150 ? 7.211 -0.197 -21.466 1.00 89.69 150 ASP A C 1
ATOM 1164 O O . ASP A 1 150 ? 6.562 0.614 -22.130 1.00 89.69 150 ASP A O 1
ATOM 1168 N N . GLU A 1 151 ? 8.295 0.168 -20.773 1.00 86.69 151 GLU A N 1
ATOM 1169 C CA . GLU A 1 151 ? 8.895 1.512 -20.748 1.00 86.69 151 GLU A CA 1
ATOM 1170 C C . GLU A 1 151 ? 9.999 1.685 -21.818 1.00 86.69 151 GLU A C 1
ATOM 1172 O O . GLU A 1 151 ? 10.673 2.716 -21.885 1.00 86.69 151 GLU A O 1
ATOM 1177 N N . GLY A 1 152 ? 10.203 0.684 -22.682 1.00 90.25 152 GLY A N 1
ATOM 1178 C CA . GLY A 1 152 ? 11.223 0.691 -23.735 1.00 90.25 152 GLY A CA 1
ATOM 1179 C C . GLY A 1 152 ? 12.647 0.430 -23.237 1.00 90.25 152 GLY A C 1
ATOM 1180 O O . GLY A 1 152 ? 13.606 0.671 -23.979 1.00 90.25 152 GLY A O 1
ATOM 1181 N N . LEU A 1 153 ? 12.799 -0.056 -22.003 1.00 92.56 153 LEU A N 1
ATOM 1182 C CA . LEU A 1 153 ? 14.095 -0.412 -21.439 1.00 92.56 153 LEU A CA 1
ATOM 1183 C C . LEU A 1 153 ? 14.523 -1.804 -21.888 1.00 92.56 153 LEU A C 1
ATOM 1185 O O . LEU A 1 153 ? 13.715 -2.685 -22.181 1.00 92.56 153 LEU A O 1
ATOM 1189 N N . LYS A 1 154 ? 15.835 -1.999 -21.918 1.00 94.12 154 LYS A N 1
ATOM 1190 C CA . LYS A 1 154 ? 16.454 -3.304 -22.126 1.00 94.12 154 LYS A CA 1
ATOM 1191 C C . LYS A 1 154 ? 16.942 -3.848 -20.795 1.00 94.12 154 LYS A C 1
ATOM 1193 O O . LYS A 1 154 ? 17.214 -3.084 -19.874 1.00 94.12 154 LYS A O 1
ATOM 1198 N N . GLU A 1 155 ? 17.104 -5.164 -20.721 1.00 93.50 155 GLU A N 1
ATOM 1199 C CA . GLU A 1 155 ? 17.558 -5.836 -19.503 1.00 93.50 155 GLU A CA 1
ATOM 1200 C C . GLU A 1 155 ? 18.925 -5.331 -19.011 1.00 93.50 155 GLU A C 1
ATOM 1202 O O . GLU A 1 155 ? 19.180 -5.348 -17.811 1.00 93.50 155 GLU A O 1
ATOM 1207 N N . ASP A 1 156 ? 19.799 -4.837 -19.893 1.00 93.12 156 ASP A N 1
ATOM 1208 C CA . ASP A 1 156 ? 21.110 -4.268 -19.547 1.00 93.12 156 ASP A CA 1
ATOM 1209 C C . ASP A 1 156 ? 21.052 -2.830 -18.995 1.00 93.12 156 ASP A C 1
ATOM 1211 O O . ASP A 1 156 ? 22.063 -2.328 -18.501 1.00 93.12 156 ASP A O 1
ATOM 1215 N N . ASP A 1 157 ? 19.884 -2.180 -19.005 1.00 93.50 157 ASP A N 1
ATOM 1216 C CA . ASP A 1 157 ? 19.712 -0.847 -18.430 1.00 93.50 157 ASP A CA 1
ATOM 1217 C C . ASP A 1 157 ? 19.832 -0.894 -16.891 1.00 93.50 157 ASP A C 1
ATOM 1219 O O . ASP A 1 157 ? 19.160 -1.702 -16.242 1.00 93.50 157 ASP A O 1
ATOM 1223 N N . PRO A 1 158 ? 20.638 -0.027 -16.250 1.00 92.25 158 PRO A N 1
ATOM 1224 C CA . PRO A 1 158 ? 20.771 0.001 -14.792 1.00 92.25 158 PRO A CA 1
ATOM 1225 C C . PRO A 1 158 ? 19.453 0.184 -14.021 1.00 92.25 158 PRO A C 1
ATOM 1227 O O . PRO A 1 158 ? 19.368 -0.216 -12.861 1.00 92.25 158 PRO A O 1
ATOM 1230 N N . ALA A 1 159 ? 18.437 0.792 -14.635 1.00 93.88 159 ALA A N 1
ATOM 1231 C CA . ALA A 1 159 ? 17.117 1.000 -14.051 1.00 93.88 159 ALA A CA 1
ATOM 1232 C C . ALA A 1 159 ? 16.166 -0.198 -14.237 1.00 93.88 159 ALA A C 1
ATOM 1234 O O . ALA A 1 159 ? 15.127 -0.251 -13.574 1.00 93.88 159 ALA A O 1
ATOM 1235 N N . TYR A 1 160 ? 16.508 -1.15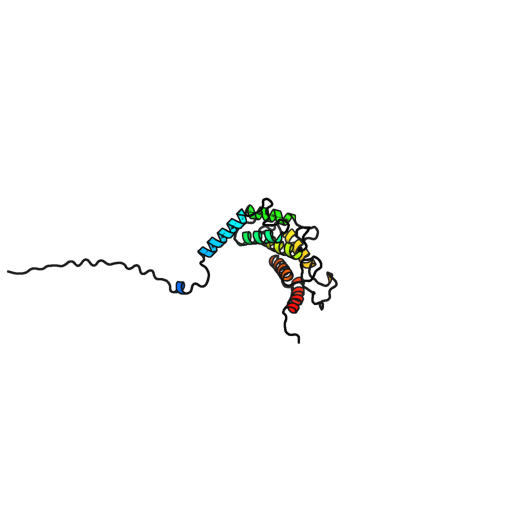5 -15.108 1.00 96.12 160 TYR A N 1
ATOM 1236 C CA . TYR A 1 160 ? 15.642 -2.279 -15.451 1.00 96.12 160 TYR A CA 1
ATOM 1237 C C . TYR A 1 160 ? 15.260 -3.112 -14.222 1.00 96.12 160 TYR A C 1
ATOM 1239 O O . TYR A 1 160 ? 16.111 -3.539 -13.441 1.00 96.12 160 TYR A O 1
ATOM 1247 N N . GLY A 1 161 ? 13.960 -3.350 -14.085 1.00 96.44 161 GLY A N 1
ATOM 1248 C CA . GLY A 1 161 ? 13.295 -4.103 -13.034 1.00 96.44 161 GLY A CA 1
ATOM 1249 C C . GLY A 1 161 ? 13.008 -3.330 -11.751 1.00 96.44 161 GLY A C 1
ATOM 1250 O O . GLY A 1 161 ? 12.327 -3.850 -10.866 1.00 96.44 161 GLY A O 1
ATOM 1251 N N . GLY A 1 162 ? 13.488 -2.096 -11.622 1.00 96.38 162 GLY A N 1
ATOM 1252 C CA . GLY A 1 162 ? 13.215 -1.274 -10.451 1.00 96.38 162 GLY A CA 1
ATOM 1253 C C . GLY A 1 162 ? 11.824 -0.641 -10.481 1.00 96.38 162 GLY A C 1
ATOM 1254 O O . GLY A 1 162 ? 11.162 -0.573 -11.515 1.00 96.38 162 GLY A O 1
ATOM 1255 N N . ALA A 1 163 ? 11.387 -0.115 -9.341 1.00 95.88 163 ALA A N 1
ATOM 1256 C CA . ALA A 1 163 ? 10.207 0.735 -9.253 1.00 95.88 163 ALA A CA 1
ATOM 1257 C C . ALA A 1 163 ? 10.536 2.043 -8.523 1.00 95.88 163 ALA A C 1
ATOM 1259 O O . ALA A 1 163 ? 11.274 2.070 -7.538 1.00 95.88 163 ALA A O 1
ATOM 1260 N N . GLY A 1 164 ? 9.989 3.148 -9.028 1.00 94.44 164 GLY A N 1
ATOM 1261 C CA . GLY A 1 164 ? 10.063 4.470 -8.399 1.00 94.44 164 GLY A CA 1
ATOM 1262 C C . GLY A 1 164 ? 8.682 4.933 -7.944 1.00 94.44 164 GLY A C 1
ATOM 1263 O O . GLY A 1 164 ? 7.740 4.152 -7.893 1.00 94.44 164 GLY A O 1
ATOM 1264 N N . TYR A 1 165 ? 8.508 6.227 -7.687 1.00 92.75 165 TYR A N 1
ATOM 1265 C CA . TYR A 1 165 ? 7.217 6.778 -7.245 1.00 92.75 165 TYR A CA 1
ATOM 1266 C C . TYR A 1 165 ? 6.075 6.723 -8.282 1.00 92.75 165 TYR A C 1
ATOM 1268 O O . TYR A 1 165 ? 4.919 6.979 -7.941 1.00 92.75 165 TYR A O 1
ATOM 1276 N N . GLY A 1 166 ? 6.369 6.383 -9.540 1.00 81.31 166 GLY A N 1
ATOM 1277 C CA . GLY A 1 166 ? 5.375 6.332 -10.613 1.00 81.31 166 GLY A CA 1
ATOM 1278 C C . GLY A 1 166 ? 5.065 7.695 -11.239 1.00 81.31 166 GLY A C 1
ATOM 1279 O O . GLY A 1 166 ? 4.005 7.854 -11.831 1.00 81.31 166 GLY A O 1
ATOM 1280 N N . SER A 1 167 ? 5.948 8.692 -11.114 1.00 73.25 167 SER A N 1
ATOM 1281 C CA . SER A 1 167 ? 5.837 10.007 -11.772 1.00 73.25 167 SER A CA 1
ATOM 1282 C C . SER A 1 167 ? 7.019 10.306 -12.714 1.00 73.25 167 SER A C 1
ATOM 1284 O O . SER A 1 167 ? 7.490 11.440 -12.753 1.00 73.25 167 SER A O 1
ATOM 1286 N N . HIS A 1 168 ? 7.513 9.292 -13.440 1.00 65.00 168 HIS A N 1
ATOM 1287 C CA . HIS A 1 168 ? 8.625 9.384 -14.409 1.00 65.00 168 HIS A CA 1
ATOM 1288 C C . HIS A 1 168 ? 9.927 9.980 -13.831 1.00 65.00 168 HIS A C 1
ATOM 1290 O O . HIS A 1 168 ? 10.485 10.937 -14.358 1.00 65.00 168 HIS A O 1
ATOM 1296 N N . SER A 1 169 ? 10.395 9.447 -12.697 1.00 78.50 169 SER A N 1
ATOM 1297 C CA . SER A 1 169 ? 11.718 9.778 -12.132 1.00 78.50 169 SER A CA 1
ATOM 1298 C C . SER A 1 169 ? 12.707 8.639 -12.377 1.00 78.50 169 SER A C 1
ATOM 1300 O O . SER A 1 169 ? 12.841 8.228 -13.512 1.00 78.50 169 SER A O 1
ATOM 1302 N N . ARG A 1 170 ? 13.400 8.138 -11.353 1.00 88.62 170 ARG A N 1
ATOM 1303 C CA . ARG A 1 170 ? 14.239 6.935 -11.421 1.00 88.62 170 ARG A CA 1
ATOM 1304 C C . ARG A 1 170 ? 13.676 5.878 -10.469 1.00 88.62 170 ARG A C 1
ATOM 1306 O O . ARG A 1 170 ? 12.999 6.272 -9.511 1.00 88.62 170 ARG A O 1
ATOM 1313 N N . PRO A 1 171 ? 13.960 4.586 -10.672 1.00 94.12 171 PRO A N 1
ATOM 1314 C CA . PRO A 1 171 ? 13.688 3.591 -9.650 1.00 94.12 171 PRO A CA 1
ATOM 1315 C C . PRO A 1 171 ? 14.610 3.766 -8.435 1.00 94.12 171 PRO A C 1
ATOM 1317 O O . PRO A 1 171 ? 15.696 4.356 -8.512 1.00 94.12 171 PRO A O 1
ATOM 1320 N N . ASP A 1 172 ? 14.164 3.248 -7.294 1.00 94.75 172 ASP A N 1
ATOM 1321 C CA . ASP A 1 172 ? 14.929 3.215 -6.052 1.00 94.75 172 ASP A CA 1
ATOM 1322 C C . ASP A 1 172 ? 14.583 1.974 -5.219 1.00 94.75 172 ASP A C 1
ATOM 1324 O O . ASP A 1 172 ? 13.551 1.331 -5.420 1.00 94.75 172 ASP A O 1
ATOM 1328 N N . LEU A 1 173 ? 15.459 1.628 -4.273 1.00 95.50 173 LEU A N 1
ATOM 1329 C CA . LEU A 1 173 ? 15.298 0.434 -3.442 1.00 95.50 173 LEU A CA 1
ATOM 1330 C C . LEU A 1 173 ? 14.044 0.473 -2.562 1.00 95.50 173 LEU A C 1
ATOM 1332 O O . LEU A 1 173 ? 13.414 -0.561 -2.370 1.00 95.50 173 LEU A O 1
ATOM 1336 N N . SER A 1 174 ? 13.660 1.642 -2.050 1.00 95.69 174 SER A N 1
ATOM 1337 C CA . SER A 1 174 ? 12.540 1.751 -1.112 1.00 95.69 174 SER A CA 1
ATOM 1338 C C . SER A 1 174 ? 11.188 1.547 -1.797 1.00 95.69 174 SER A C 1
ATOM 1340 O O . SER A 1 174 ? 10.377 0.748 -1.341 1.00 95.69 174 SER A O 1
ATOM 1342 N N . ASN A 1 175 ? 10.955 2.197 -2.939 1.00 96.94 175 ASN A N 1
ATOM 1343 C CA . ASN A 1 175 ? 9.727 2.025 -3.713 1.00 96.94 175 ASN A CA 1
ATOM 1344 C C . ASN A 1 175 ? 9.661 0.648 -4.381 1.00 96.94 175 ASN A C 1
ATOM 1346 O O . ASN A 1 175 ? 8.573 0.086 -4.504 1.00 96.94 175 ASN A O 1
ATOM 1350 N N . THR A 1 176 ? 10.810 0.076 -4.754 1.00 97.12 176 THR A N 1
ATOM 1351 C CA . THR A 1 176 ? 10.878 -1.322 -5.201 1.00 97.12 176 THR A CA 1
ATOM 1352 C C . THR A 1 176 ? 10.482 -2.266 -4.066 1.00 97.12 176 THR A C 1
ATOM 1354 O O . THR A 1 176 ? 9.632 -3.125 -4.268 1.00 97.12 176 THR A O 1
ATOM 1357 N N . GLN A 1 177 ? 11.011 -2.077 -2.853 1.00 97.44 177 GLN A N 1
ATOM 1358 C CA . GLN A 1 177 ? 10.650 -2.895 -1.692 1.00 97.44 177 GLN A CA 1
ATOM 1359 C C . GLN A 1 177 ? 9.152 -2.815 -1.376 1.00 97.44 177 GLN A C 1
ATOM 1361 O O . GLN A 1 177 ? 8.517 -3.859 -1.258 1.00 97.44 177 GLN A O 1
ATOM 1366 N N . PHE A 1 178 ? 8.572 -1.614 -1.281 1.00 98.19 178 PHE A N 1
ATOM 1367 C CA . PHE A 1 178 ? 7.138 -1.474 -0.999 1.00 98.19 178 PHE A CA 1
ATOM 1368 C C . PHE A 1 178 ? 6.269 -2.154 -2.057 1.00 98.19 178 PHE A C 1
ATOM 1370 O O . PHE A 1 178 ? 5.311 -2.840 -1.701 1.00 98.19 178 PHE A O 1
ATOM 1377 N N . MET A 1 179 ? 6.623 -2.007 -3.337 1.00 98.25 179 MET A N 1
ATOM 1378 C CA . MET A 1 179 ? 5.925 -2.681 -4.429 1.00 98.25 179 MET A CA 1
ATOM 1379 C C . MET A 1 179 ? 5.985 -4.203 -4.261 1.00 98.25 179 MET A C 1
ATOM 1381 O O . MET A 1 179 ? 4.947 -4.859 -4.266 1.00 98.25 179 MET A O 1
ATOM 1385 N N . LEU A 1 180 ? 7.181 -4.771 -4.077 1.00 98.38 180 LEU A N 1
ATOM 1386 C CA . LEU A 1 180 ? 7.364 -6.220 -3.945 1.00 98.38 180 LEU A CA 1
ATOM 1387 C C . LEU A 1 180 ? 6.654 -6.787 -2.714 1.00 98.38 180 LEU A C 1
ATOM 1389 O O . LEU A 1 180 ? 6.012 -7.831 -2.804 1.00 98.38 180 LEU A O 1
ATOM 1393 N N . GLU A 1 181 ? 6.730 -6.095 -1.580 1.00 98.25 181 GLU A N 1
ATOM 1394 C CA . GLU A 1 181 ? 6.056 -6.506 -0.350 1.00 98.25 181 GLU A CA 1
ATOM 1395 C C . GLU A 1 181 ? 4.532 -6.501 -0.522 1.00 98.25 181 GLU A C 1
ATOM 1397 O O . GLU A 1 181 ? 3.859 -7.463 -0.146 1.00 98.25 181 GLU A O 1
ATOM 1402 N N . ALA A 1 182 ? 3.983 -5.464 -1.160 1.00 98.56 182 ALA A N 1
ATOM 1403 C CA . ALA A 1 182 ? 2.556 -5.373 -1.440 1.00 98.56 182 ALA A CA 1
ATOM 1404 C C . ALA A 1 182 ? 2.086 -6.464 -2.415 1.00 98.56 182 ALA A C 1
ATOM 1406 O O . ALA A 1 182 ? 1.050 -7.095 -2.181 1.00 98.56 182 ALA A O 1
ATOM 1407 N N . LEU A 1 183 ? 2.855 -6.739 -3.474 1.00 98.62 183 LEU A N 1
ATOM 1408 C CA . LEU A 1 183 ? 2.575 -7.825 -4.419 1.00 98.62 183 LEU A CA 1
ATOM 1409 C C . LEU A 1 183 ? 2.621 -9.198 -3.732 1.00 98.62 183 LEU A C 1
ATOM 1411 O O . LEU A 1 183 ? 1.714 -10.005 -3.922 1.00 98.62 183 LEU A O 1
ATOM 1415 N N . GLN A 1 184 ? 3.622 -9.446 -2.885 1.00 98.50 184 GLN A N 1
ATOM 1416 C CA . GLN A 1 184 ? 3.754 -10.713 -2.165 1.00 98.50 184 GLN A CA 1
ATOM 1417 C C . GLN A 1 184 ? 2.609 -10.916 -1.167 1.00 98.50 184 GLN A C 1
ATOM 1419 O O . GLN A 1 184 ? 1.975 -11.970 -1.160 1.00 98.50 184 GLN A O 1
ATOM 1424 N N . LYS A 1 185 ? 2.311 -9.907 -0.335 1.00 97.94 185 LYS A N 1
ATOM 1425 C CA . LYS A 1 185 ? 1.231 -9.978 0.665 1.00 97.94 185 LYS A CA 1
ATOM 1426 C C . LYS A 1 185 ? -0.139 -10.174 0.019 1.00 97.94 185 LYS A C 1
ATOM 1428 O O . LYS A 1 185 ? -0.973 -10.874 0.575 1.00 97.94 185 LYS A O 1
ATOM 1433 N N . SER A 1 186 ? -0.352 -9.621 -1.173 1.00 98.12 186 SER A N 1
ATOM 1434 C CA . SER A 1 186 ? -1.573 -9.840 -1.964 1.00 98.12 186 SER A CA 1
ATOM 1435 C C . SER A 1 186 ? -1.612 -11.186 -2.702 1.00 98.12 186 SER A C 1
ATOM 1437 O O . SER A 1 186 ? -2.513 -11.424 -3.504 1.00 98.12 186 SER A O 1
ATOM 1439 N N . GLY A 1 187 ? -0.663 -12.087 -2.431 1.00 97.56 187 GLY A N 1
ATOM 1440 C CA . GLY A 1 187 ? -0.670 -13.462 -2.924 1.00 97.56 187 GLY A CA 1
ATOM 1441 C C . GLY A 1 187 ? -0.038 -13.657 -4.301 1.00 97.56 187 GLY A C 1
ATOM 1442 O O . GLY A 1 187 ? -0.178 -14.739 -4.872 1.00 97.56 187 GLY A O 1
ATOM 1443 N N . LEU A 1 188 ? 0.657 -12.654 -4.853 1.00 97.81 188 LEU A N 1
ATOM 1444 C CA . LEU A 1 188 ? 1.418 -12.852 -6.085 1.00 97.81 188 LEU A CA 1
ATOM 1445 C C . LEU A 1 188 ? 2.592 -13.803 -5.816 1.00 97.81 188 LEU A C 1
ATOM 1447 O O . LEU A 1 188 ? 3.317 -13.644 -4.832 1.00 97.81 188 LEU A O 1
ATOM 1451 N N . SER A 1 189 ? 2.790 -14.783 -6.701 1.00 97.38 189 SER A N 1
ATOM 1452 C CA . SER A 1 189 ? 3.929 -15.697 -6.592 1.00 97.38 189 SER A CA 1
ATOM 1453 C C . SER A 1 189 ? 5.248 -14.932 -6.701 1.00 97.38 189 SER A C 1
ATOM 1455 O O . SER A 1 189 ? 5.391 -14.054 -7.550 1.00 97.38 189 SER A O 1
ATOM 1457 N N . VAL A 1 190 ? 6.238 -15.320 -5.897 1.00 95.69 190 VAL A N 1
ATOM 1458 C CA . VAL A 1 190 ? 7.617 -14.809 -6.003 1.00 95.69 190 VAL A CA 1
ATOM 1459 C C . VAL A 1 190 ? 8.317 -15.254 -7.295 1.00 95.69 190 VAL A C 1
ATOM 1461 O O . VAL A 1 190 ? 9.333 -14.679 -7.678 1.00 95.69 190 VAL A O 1
ATOM 1464 N N . ASP A 1 191 ? 7.751 -16.236 -7.999 1.00 96.94 191 ASP A N 1
ATOM 1465 C CA . ASP A 1 191 ? 8.193 -16.647 -9.335 1.00 96.94 191 ASP A CA 1
ATOM 1466 C C . ASP A 1 191 ? 7.602 -15.762 -10.451 1.00 96.94 191 ASP A C 1
ATOM 1468 O O . ASP A 1 191 ? 7.945 -15.934 -11.621 1.00 96.94 191 ASP A O 1
ATOM 1472 N N . ASP A 1 192 ? 6.699 -14.823 -10.129 1.00 98.06 192 ASP A N 1
ATOM 1473 C CA . ASP A 1 192 ? 6.153 -13.887 -11.117 1.00 98.06 192 ASP A CA 1
ATOM 1474 C C . ASP A 1 192 ? 7.282 -13.033 -11.729 1.00 98.06 192 ASP A C 1
ATOM 1476 O O . ASP A 1 192 ? 8.189 -12.604 -11.001 1.00 98.06 192 ASP A O 1
ATOM 1480 N N . PRO A 1 193 ? 7.230 -12.730 -13.044 1.00 97.25 193 PRO A N 1
ATOM 1481 C CA . PRO A 1 193 ? 8.246 -11.917 -13.708 1.00 97.25 193 PRO A CA 1
ATOM 1482 C C . PRO A 1 193 ? 8.568 -10.602 -12.995 1.00 97.25 193 PRO A C 1
ATOM 1484 O O . PRO A 1 193 ? 9.717 -10.173 -13.035 1.00 97.25 193 PRO A O 1
ATOM 1487 N N . ALA A 1 194 ? 7.607 -9.987 -12.295 1.00 97.19 194 ALA A N 1
ATOM 1488 C CA . ALA A 1 194 ? 7.854 -8.751 -11.558 1.00 97.19 194 ALA A CA 1
ATOM 1489 C C . ALA A 1 194 ? 8.941 -8.902 -10.476 1.00 97.19 194 ALA A C 1
ATOM 1491 O O . ALA A 1 194 ? 9.796 -8.027 -10.326 1.00 97.19 194 ALA A O 1
ATOM 1492 N N . PHE A 1 195 ? 8.963 -10.028 -9.755 1.00 98.06 195 PHE A N 1
ATOM 1493 C CA . PHE A 1 195 ? 10.004 -10.310 -8.761 1.00 98.06 195 PHE A CA 1
ATOM 1494 C C . PHE A 1 195 ? 11.344 -10.615 -9.425 1.00 98.06 195 PHE A C 1
ATOM 1496 O O . PHE A 1 195 ? 12.373 -10.110 -8.980 1.00 98.06 195 PHE A O 1
ATOM 1503 N N . GLN A 1 196 ? 11.335 -11.388 -10.513 1.00 96.56 196 GLN A N 1
ATOM 1504 C CA . GLN A 1 196 ? 12.557 -11.754 -11.235 1.00 96.56 196 GLN A CA 1
ATOM 1505 C C . GLN A 1 196 ? 13.253 -10.518 -11.820 1.00 96.56 196 GLN A C 1
ATOM 1507 O O . GLN A 1 196 ? 14.451 -10.328 -11.621 1.00 96.56 196 GLN A O 1
ATOM 1512 N N . LYS A 1 197 ? 12.488 -9.609 -12.434 1.00 97.38 197 LYS A N 1
ATOM 1513 C CA . LYS A 1 197 ? 12.993 -8.311 -12.899 1.00 97.38 197 LYS A CA 1
ATOM 1514 C C . LYS A 1 197 ? 13.561 -7.489 -11.740 1.00 97.38 197 LYS A C 1
ATOM 1516 O O . LYS A 1 197 ? 14.656 -6.941 -11.842 1.00 97.38 197 LYS A O 1
ATOM 1521 N N . ALA A 1 198 ? 12.870 -7.440 -10.602 1.00 97.12 198 ALA A N 1
ATOM 1522 C CA . ALA A 1 198 ? 13.357 -6.688 -9.450 1.00 97.12 198 ALA A CA 1
ATOM 1523 C C . ALA A 1 198 ? 14.648 -7.262 -8.843 1.00 97.12 198 ALA A C 1
ATOM 1525 O O . ALA A 1 198 ? 15.465 -6.492 -8.342 1.00 97.12 198 ALA A O 1
ATOM 1526 N N . ILE A 1 199 ? 14.888 -8.577 -8.922 1.00 95.50 199 ILE A N 1
ATOM 1527 C CA . ILE A 1 199 ? 16.175 -9.179 -8.533 1.00 95.50 199 ILE A CA 1
ATOM 1528 C C . ILE A 1 199 ? 17.307 -8.623 -9.401 1.00 95.50 199 ILE A C 1
ATOM 1530 O O . ILE A 1 199 ? 18.354 -8.257 -8.862 1.00 95.50 199 ILE A O 1
ATOM 1534 N N . THR A 1 200 ? 17.090 -8.485 -10.713 1.00 94.62 200 THR A N 1
ATOM 1535 C CA . THR A 1 200 ? 18.058 -7.855 -11.623 1.00 94.62 200 THR A CA 1
ATOM 1536 C C . THR A 1 200 ? 18.397 -6.438 -11.163 1.00 94.62 200 THR A C 1
ATOM 1538 O O . THR A 1 200 ? 19.576 -6.126 -10.981 1.00 94.62 200 THR A O 1
ATOM 1541 N N . PHE A 1 201 ? 17.391 -5.612 -10.862 1.00 96.06 201 PHE A N 1
ATOM 1542 C CA . PHE A 1 201 ? 17.606 -4.268 -10.316 1.00 96.06 201 PHE A CA 1
ATOM 1543 C C . PHE A 1 201 ? 18.391 -4.297 -8.999 1.00 96.06 201 PHE A C 1
ATOM 1545 O O . PHE A 1 201 ? 19.431 -3.653 -8.872 1.00 96.06 201 PHE A O 1
ATOM 1552 N N . VAL A 1 202 ? 17.933 -5.083 -8.020 1.00 94.69 202 VAL A N 1
ATOM 1553 C CA . VAL A 1 202 ? 18.544 -5.152 -6.686 1.00 94.69 202 VAL A CA 1
ATOM 1554 C C . VAL A 1 202 ? 19.995 -5.618 -6.774 1.00 94.69 202 VAL A C 1
ATOM 1556 O O . VAL A 1 202 ? 20.846 -5.020 -6.117 1.00 94.69 202 VAL A O 1
ATOM 1559 N N . SER A 1 203 ? 20.311 -6.608 -7.614 1.00 92.81 203 SER A N 1
ATOM 1560 C CA . SER A 1 203 ? 21.680 -7.115 -7.801 1.00 92.81 203 SER A CA 1
ATOM 1561 C C . SER A 1 203 ? 22.678 -6.011 -8.177 1.00 92.81 203 SER A C 1
ATOM 1563 O O . SER A 1 203 ? 23.809 -6.006 -7.698 1.00 92.81 203 SER A O 1
ATOM 1565 N N . ARG A 1 204 ? 22.227 -5.001 -8.931 1.00 90.62 204 ARG A N 1
ATOM 1566 C CA . ARG A 1 204 ? 23.035 -3.862 -9.400 1.00 90.62 204 ARG A CA 1
ATOM 1567 C C . ARG A 1 204 ? 23.189 -2.747 -8.366 1.00 90.62 204 ARG A C 1
ATOM 1569 O O . ARG A 1 204 ? 23.990 -1.839 -8.551 1.00 90.62 204 ARG A O 1
ATOM 1576 N N . THR A 1 205 ? 22.436 -2.804 -7.271 1.00 90.50 205 THR A N 1
ATOM 1577 C CA . THR A 1 205 ? 22.426 -1.768 -6.221 1.00 90.50 205 THR A CA 1
ATOM 1578 C C . THR A 1 205 ? 23.210 -2.154 -4.968 1.00 90.50 205 THR A C 1
ATOM 1580 O O . THR A 1 205 ? 23.276 -1.375 -4.020 1.00 90.50 205 THR A O 1
ATOM 1583 N N . GLN A 1 206 ? 23.825 -3.339 -4.951 1.00 86.94 206 GLN A N 1
ATOM 1584 C CA . GLN A 1 206 ? 24.522 -3.869 -3.773 1.00 86.94 206 GLN A CA 1
ATOM 1585 C C . GLN A 1 206 ? 25.904 -3.243 -3.535 1.00 86.94 206 GLN A C 1
ATOM 1587 O O . GLN A 1 206 ? 26.504 -3.497 -2.495 1.00 86.94 206 GLN A O 1
ATOM 1592 N N . ASN A 1 207 ? 26.394 -2.416 -4.470 1.00 85.56 207 ASN A N 1
ATOM 1593 C CA . ASN A 1 207 ? 27.723 -1.800 -4.410 1.00 85.56 207 ASN A CA 1
ATOM 1594 C C . ASN A 1 207 ? 28.833 -2.842 -4.154 1.00 85.56 207 ASN A C 1
ATOM 1596 O O . ASN A 1 207 ? 29.707 -2.641 -3.310 1.00 85.56 207 ASN A O 1
ATOM 1600 N N . LEU A 1 208 ? 28.740 -3.980 -4.849 1.00 82.88 208 LEU A N 1
ATOM 1601 C CA . LEU A 1 208 ? 29.787 -4.998 -4.873 1.00 82.88 208 LEU A CA 1
ATOM 1602 C C . LEU A 1 208 ? 30.974 -4.488 -5.698 1.00 82.88 208 LEU A C 1
ATOM 1604 O O . LEU A 1 208 ? 30.793 -3.654 -6.589 1.00 82.88 208 LEU A O 1
ATOM 1608 N N . ASP A 1 209 ? 32.169 -4.997 -5.405 1.00 80.44 209 ASP A N 1
ATOM 1609 C CA . ASP A 1 209 ? 33.352 -4.705 -6.213 1.00 80.44 209 ASP A CA 1
ATOM 1610 C C . ASP A 1 209 ? 33.093 -5.112 -7.673 1.00 80.44 209 ASP A C 1
ATOM 1612 O O . ASP A 1 209 ? 32.555 -6.189 -7.942 1.00 80.44 209 ASP A O 1
ATOM 1616 N N . SER A 1 210 ? 33.446 -4.239 -8.619 1.00 67.38 210 SER A N 1
ATOM 1617 C CA . SER A 1 210 ? 33.425 -4.588 -10.039 1.00 67.38 210 SER A CA 1
ATOM 1618 C C . SER A 1 210 ? 34.529 -5.604 -10.330 1.00 67.38 210 SER A C 1
ATOM 1620 O O . SER A 1 210 ? 35.657 -5.401 -9.875 1.00 67.38 210 SER A O 1
ATOM 1622 N N . GLU A 1 211 ? 34.209 -6.652 -11.093 1.00 55.19 211 GLU A N 1
ATOM 1623 C CA . GLU A 1 211 ? 35.204 -7.588 -11.647 1.00 55.19 211 GLU A CA 1
ATOM 1624 C C . GLU A 1 211 ? 36.254 -6.890 -12.528 1.00 55.19 211 GLU A C 1
ATOM 1626 O O . GLU A 1 211 ? 35.900 -5.915 -13.237 1.00 55.19 211 GLU A O 1
#